Protein AF-A0A2M6Y811-F1 (afdb_monomer)

pLDDT: mean 83.5, std 11.89, range [47.44, 95.44]

Sequence (197 aa):
MAELRAGARMKLGRLPSDVRKLLASHVAVSAESKMQKLSKSCRRDISGKNKTAIIEFSRGADASLPLPLDPPFGYRFALSRLNPDILKKASILYINVSPEESRRRNAERAVLPPGCTDTTLFHGVPTEVMLRDYGRDDFMAMCDLVPGKLGSTVQLQAHGRLNSIPAGIFNNDDDLTSFIRKNSDSNEWPQKDCDNL

Mean predicted aligned error: 9.68 Å

Structure (mmCIF, N/CA/C/O backbone):
data_AF-A0A2M6Y811-F1
#
_entry.id   AF-A0A2M6Y811-F1
#
loop_
_atom_site.group_PDB
_atom_site.id
_atom_site.type_symbol
_atom_site.label_atom_id
_atom_site.label_alt_id
_atom_site.label_comp_id
_atom_site.label_asym_id
_atom_site.label_entity_id
_atom_site.label_seq_id
_atom_site.pdbx_PDB_ins_code
_atom_site.Cartn_x
_atom_site.Cartn_y
_atom_site.Cartn_z
_atom_site.occupancy
_atom_site.B_iso_or_equiv
_atom_site.auth_seq_id
_atom_site.auth_comp_id
_atom_site.auth_asym_id
_atom_site.auth_atom_id
_atom_site.pdbx_PDB_model_num
ATOM 1 N N . MET A 1 1 ? -7.915 -20.868 1.193 1.00 47.44 1 MET A N 1
ATOM 2 C CA . MET A 1 1 ? -8.628 -20.909 -0.104 1.00 47.44 1 MET A CA 1
ATOM 3 C C . MET A 1 1 ? -9.848 -21.835 -0.100 1.00 47.44 1 MET A C 1
ATOM 5 O O . MET A 1 1 ? -10.914 -21.349 -0.443 1.00 47.44 1 MET A O 1
ATOM 9 N N . ALA A 1 2 ? -9.766 -23.101 0.342 1.00 47.72 2 ALA A N 1
ATOM 10 C CA . ALA A 1 2 ? -10.949 -23.984 0.427 1.00 47.72 2 ALA A CA 1
ATOM 11 C C . ALA A 1 2 ? -12.050 -23.466 1.382 1.00 47.72 2 ALA A C 1
ATOM 13 O O . ALA A 1 2 ? -13.222 -23.454 1.032 1.00 47.72 2 ALA A O 1
ATOM 14 N N . GLU A 1 3 ? -11.670 -22.961 2.560 1.00 48.19 3 GLU A N 1
ATOM 15 C CA . GLU A 1 3 ? -12.625 -22.461 3.566 1.00 48.19 3 GLU A CA 1
ATOM 16 C C . GLU A 1 3 ? -13.327 -21.154 3.151 1.00 48.19 3 GLU A C 1
ATOM 18 O O . GLU A 1 3 ? -14.511 -20.981 3.420 1.00 48.19 3 GLU A O 1
ATOM 23 N N . LEU A 1 4 ? -12.624 -20.261 2.445 1.00 49.22 4 LEU A N 1
ATOM 24 C CA . LEU A 1 4 ? -13.184 -19.007 1.918 1.00 49.22 4 LEU A CA 1
ATOM 25 C C . LEU A 1 4 ? -14.183 -19.278 0.782 1.00 49.22 4 LEU A C 1
ATOM 27 O O . LEU A 1 4 ? -15.265 -18.701 0.765 1.00 49.22 4 LEU A O 1
ATOM 31 N N . ARG A 1 5 ? -13.872 -20.236 -0.105 1.00 50.19 5 ARG A N 1
ATOM 32 C CA . ARG A 1 5 ? -14.788 -20.704 -1.163 1.00 50.19 5 ARG A CA 1
ATOM 33 C C . ARG A 1 5 ? -16.053 -21.381 -0.615 1.00 50.19 5 ARG A C 1
ATOM 35 O O . ARG A 1 5 ? -17.053 -21.429 -1.316 1.00 50.19 5 ARG A O 1
ATOM 42 N N . ALA A 1 6 ? -16.025 -21.857 0.632 1.00 69.44 6 ALA A N 1
ATOM 43 C CA . ALA A 1 6 ? -17.172 -22.439 1.332 1.00 69.44 6 ALA A CA 1
ATOM 44 C C . ALA A 1 6 ? -17.965 -21.420 2.186 1.00 69.44 6 ALA A C 1
ATOM 46 O O . ALA A 1 6 ? -18.800 -21.822 2.994 1.00 69.44 6 ALA A O 1
ATOM 47 N N . GLY A 1 7 ? -17.687 -20.112 2.071 1.00 60.88 7 GLY A N 1
ATOM 48 C CA . GLY A 1 7 ? -18.371 -19.060 2.843 1.00 60.88 7 GLY A CA 1
ATOM 49 C C . GLY A 1 7 ? -18.012 -19.039 4.335 1.00 60.88 7 GLY A C 1
ATOM 50 O O . GLY A 1 7 ? -18.726 -18.467 5.162 1.00 60.88 7 GLY A O 1
ATOM 51 N N . ALA A 1 8 ? -16.914 -19.689 4.717 1.00 60.47 8 ALA A N 1
ATOM 52 C CA . ALA A 1 8 ? -16.584 -19.927 6.108 1.00 60.47 8 ALA A CA 1
ATOM 53 C C . ALA A 1 8 ? -15.773 -18.744 6.688 1.00 60.47 8 ALA A C 1
ATOM 55 O O . ALA A 1 8 ? -14.635 -18.503 6.293 1.00 60.47 8 ALA A O 1
ATOM 56 N N . ARG A 1 9 ? -16.324 -18.026 7.684 1.00 54.12 9 ARG A N 1
ATOM 57 C CA . ARG A 1 9 ? -15.646 -16.895 8.370 1.00 54.12 9 ARG A CA 1
ATOM 58 C C . ARG A 1 9 ? -14.310 -17.307 9.019 1.00 54.12 9 ARG A C 1
ATOM 60 O O . ARG A 1 9 ? -14.191 -18.445 9.479 1.00 54.12 9 ARG A O 1
ATOM 67 N N . MET A 1 10 ? -13.348 -16.380 9.138 1.00 58.50 10 MET A N 1
ATOM 68 C CA . MET A 1 10 ? -12.036 -16.577 9.796 1.00 58.50 10 MET A CA 1
ATOM 69 C C . MET A 1 10 ? -12.140 -17.318 11.146 1.00 58.50 10 MET A C 1
ATOM 71 O O . MET A 1 10 ? -12.905 -16.910 12.020 1.00 58.50 10 MET A O 1
ATOM 75 N N . LYS A 1 11 ? -11.327 -18.369 11.349 1.00 67.44 11 LYS A N 1
ATOM 76 C CA . LYS A 1 11 ? -11.399 -19.284 12.514 1.00 67.44 11 LYS A CA 1
ATOM 77 C C . LYS A 1 11 ? -11.362 -18.577 13.872 1.00 67.44 11 LYS A C 1
ATOM 79 O O . LYS A 1 11 ? -12.199 -18.855 14.722 1.00 67.44 11 LYS A O 1
ATOM 84 N N . LEU A 1 12 ? -10.454 -17.617 14.060 1.00 66.62 12 LEU A N 1
ATOM 85 C CA . LEU A 1 12 ? -10.340 -16.855 15.314 1.00 66.62 12 LEU A CA 1
ATOM 86 C C . LEU A 1 12 ? -11.567 -15.972 15.590 1.00 66.62 12 LEU A C 1
ATOM 88 O O . LEU A 1 12 ? -11.953 -15.795 16.742 1.00 66.62 12 LEU A O 1
ATOM 92 N N . GLY A 1 13 ? -12.219 -15.461 14.542 1.00 63.34 13 GLY A N 1
ATOM 93 C CA . GLY A 1 13 ? -13.445 -14.670 14.664 1.00 63.34 13 GLY A CA 1
ATOM 94 C C . GLY A 1 13 ? -14.659 -15.484 15.124 1.00 63.34 13 GLY A C 1
ATOM 95 O O . GLY A 1 13 ? -15.635 -14.894 15.582 1.00 63.34 13 GLY A O 1
ATOM 96 N N . ARG A 1 14 ? -14.596 -16.824 15.046 1.00 71.69 14 ARG A N 1
ATOM 97 C CA . ARG A 1 14 ? -15.654 -17.736 15.521 1.00 71.69 14 ARG A CA 1
ATOM 98 C C . ARG A 1 14 ? -15.586 -18.026 17.014 1.00 71.69 14 ARG A C 1
ATOM 100 O O . ARG A 1 14 ? -16.565 -18.508 17.571 1.00 71.69 14 ARG A O 1
ATOM 107 N N . LEU A 1 15 ? -14.444 -17.772 17.653 1.00 81.12 15 LEU A N 1
ATOM 108 C CA . LEU A 1 15 ? -14.298 -18.042 19.078 1.00 81.12 15 LEU A CA 1
ATOM 109 C C . LEU A 1 15 ? -15.227 -17.126 19.886 1.00 81.12 15 LEU A C 1
ATOM 111 O O . LEU A 1 15 ? -15.322 -15.940 19.547 1.00 81.12 15 LEU A O 1
ATOM 115 N N . PRO A 1 16 ? -15.873 -17.634 20.950 1.00 88.25 16 PRO A N 1
ATOM 116 C CA . PRO A 1 16 ? -16.630 -16.818 21.891 1.00 88.25 16 PRO A CA 1
ATOM 117 C C . PRO A 1 16 ? -15.821 -15.621 22.407 1.00 88.25 16 PRO A C 1
ATOM 119 O O . PRO A 1 16 ? -14.588 -15.655 22.484 1.00 88.25 16 PRO A O 1
ATOM 122 N N . SER A 1 17 ? -16.499 -14.510 22.704 1.00 79.69 17 SER A N 1
ATOM 123 C CA . SER A 1 17 ? -15.821 -13.249 23.034 1.00 79.69 17 SER A CA 1
ATOM 124 C C . SER A 1 17 ? -14.933 -13.342 24.276 1.00 79.69 17 SER A C 1
ATOM 126 O O . SER A 1 17 ? -13.884 -12.710 24.327 1.00 79.69 17 SER A O 1
ATOM 128 N N . ASP A 1 18 ? -15.353 -14.134 25.252 1.00 89.06 18 ASP A N 1
ATOM 129 C CA . ASP A 1 18 ? -14.634 -14.510 26.467 1.00 89.06 18 ASP A CA 1
ATOM 130 C C . ASP A 1 18 ? -13.364 -15.306 26.145 1.00 89.06 18 ASP A C 1
ATOM 132 O O . ASP A 1 18 ? -12.284 -14.917 26.585 1.00 89.06 18 ASP A O 1
ATOM 136 N N . VAL A 1 19 ? -13.446 -16.319 25.276 1.00 87.19 19 VAL A N 1
ATOM 137 C CA . VAL A 1 19 ? -12.274 -17.088 24.821 1.00 87.19 19 VAL A CA 1
ATOM 138 C C . VAL A 1 19 ? -11.277 -16.190 24.089 1.00 87.19 19 VAL A C 1
ATOM 140 O O . VAL A 1 19 ? -10.073 -16.265 24.330 1.00 87.19 19 VAL A O 1
ATOM 143 N N . ARG A 1 20 ? -11.754 -15.282 23.229 1.00 85.56 20 ARG A N 1
ATOM 144 C CA . ARG A 1 20 ? -10.877 -14.307 22.557 1.00 85.56 20 ARG A CA 1
ATOM 145 C C . ARG A 1 20 ? -10.198 -13.361 23.545 1.00 85.56 20 ARG A C 1
ATOM 147 O O . ARG A 1 20 ? -9.019 -13.071 23.367 1.00 85.56 20 ARG A O 1
ATOM 154 N N . LYS A 1 21 ? -10.917 -12.884 24.568 1.00 85.75 21 LYS A N 1
ATOM 155 C CA . LYS A 1 21 ? -10.357 -12.024 25.625 1.00 85.75 21 LYS A CA 1
ATOM 156 C C . LYS A 1 21 ? -9.302 -12.764 26.447 1.00 85.75 21 LYS A C 1
ATOM 158 O O . LYS A 1 21 ? -8.243 -12.197 26.691 1.00 85.75 21 LYS A O 1
ATOM 163 N N . LEU A 1 22 ? -9.561 -14.022 26.800 1.00 89.50 22 LEU A N 1
ATOM 164 C CA . LEU A 1 22 ? -8.619 -14.870 27.530 1.00 89.50 22 LEU A CA 1
ATOM 165 C C . LEU A 1 22 ? -7.346 -15.129 26.714 1.00 89.50 22 LEU A C 1
ATOM 167 O O . LEU A 1 22 ? -6.233 -14.938 27.202 1.00 89.50 22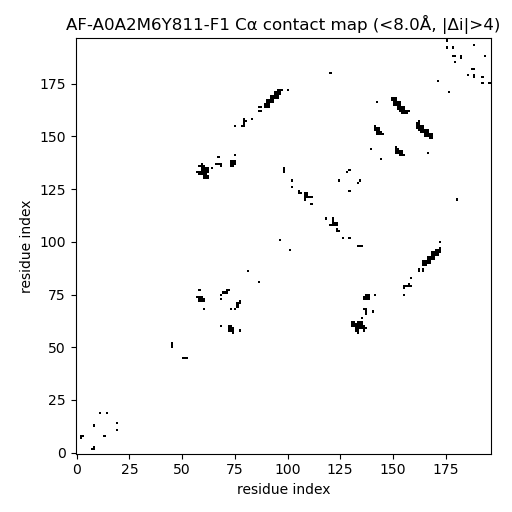 LEU A O 1
ATOM 171 N N . LEU A 1 23 ? -7.493 -15.503 25.440 1.00 86.62 23 LEU A N 1
ATOM 172 C CA . LEU A 1 23 ? -6.349 -15.647 24.541 1.00 86.62 23 LEU A CA 1
ATOM 173 C C . LEU A 1 23 ? -5.566 -14.337 24.455 1.00 86.62 23 LEU A C 1
ATOM 175 O O . LEU A 1 23 ? -4.356 -14.349 24.657 1.00 86.62 23 LEU A O 1
ATOM 179 N N . ALA A 1 24 ? -6.250 -13.208 24.236 1.00 85.94 24 ALA A N 1
ATOM 180 C CA . ALA A 1 24 ? -5.621 -11.894 24.183 1.00 85.94 24 ALA A CA 1
ATOM 181 C C . ALA A 1 24 ? -4.829 -11.575 25.460 1.00 85.94 24 ALA A C 1
ATOM 183 O O . ALA A 1 24 ? -3.701 -11.103 25.341 1.00 85.94 24 ALA A O 1
ATOM 184 N N . SER A 1 25 ? -5.344 -11.886 26.658 1.00 88.25 25 SER A N 1
ATOM 185 C CA . SER A 1 25 ? -4.604 -11.662 27.909 1.00 88.25 25 SER A CA 1
ATOM 186 C C . SER A 1 25 ? -3.337 -12.512 28.017 1.00 88.25 25 SER A C 1
ATOM 188 O O . SER A 1 25 ? -2.325 -12.024 28.514 1.00 88.25 25 SER A O 1
ATOM 190 N N . HIS A 1 26 ? -3.346 -13.744 27.499 1.00 89.50 26 HIS A N 1
ATOM 191 C CA . HIS A 1 26 ? -2.153 -14.594 27.496 1.00 89.50 26 HIS A CA 1
ATOM 192 C C . HIS A 1 26 ? -1.071 -14.103 26.527 1.00 89.50 26 HIS A C 1
ATOM 194 O O . HIS A 1 26 ? 0.116 -14.233 26.826 1.00 89.50 26 HIS A O 1
ATOM 200 N N . VAL A 1 27 ? -1.447 -13.514 25.383 1.00 88.94 27 VAL A N 1
ATOM 201 C CA . VAL A 1 27 ? -0.463 -12.978 24.421 1.00 88.94 27 VAL A CA 1
ATOM 202 C C . VAL A 1 27 ? -0.065 -11.530 24.708 1.00 88.94 27 VAL A C 1
ATOM 204 O O . VAL A 1 27 ? 0.992 -11.109 24.242 1.00 88.94 27 VAL A O 1
ATOM 207 N N . ALA A 1 28 ? -0.864 -10.776 25.472 1.00 87.00 28 ALA A N 1
ATOM 208 C CA . ALA A 1 28 ? -0.663 -9.346 25.715 1.00 87.00 28 ALA A CA 1
ATOM 209 C C . ALA A 1 28 ? 0.723 -9.038 26.288 1.00 87.00 28 ALA A C 1
ATOM 211 O O . ALA A 1 28 ? 1.421 -8.184 25.751 1.00 87.00 28 ALA A O 1
ATOM 212 N N . VAL A 1 29 ? 1.162 -9.790 27.303 1.00 85.94 29 VAL A N 1
ATOM 213 C CA . VAL A 1 29 ? 2.473 -9.588 27.945 1.00 85.94 29 VAL A CA 1
ATOM 214 C C . VAL A 1 29 ? 3.621 -9.793 26.949 1.00 85.94 29 VAL A C 1
ATOM 216 O O . VAL A 1 29 ? 4.557 -8.994 26.883 1.00 85.94 29 VAL A O 1
ATOM 219 N N . SER A 1 30 ? 3.547 -10.844 26.127 1.00 85.50 30 SER A N 1
ATOM 220 C CA . SER A 1 30 ? 4.564 -11.126 25.105 1.00 85.50 30 SER A CA 1
ATOM 221 C C . SER A 1 30 ? 4.558 -10.074 23.991 1.00 85.50 30 SER A C 1
ATOM 223 O O . SER A 1 30 ? 5.616 -9.585 23.582 1.00 85.50 30 SER A O 1
ATOM 225 N N . ALA A 1 31 ? 3.367 -9.679 23.534 1.00 84.81 31 ALA A N 1
ATOM 226 C CA . ALA A 1 31 ? 3.187 -8.644 22.524 1.00 84.81 31 ALA A CA 1
ATOM 227 C C . ALA A 1 31 ? 3.725 -7.291 23.005 1.00 84.81 31 ALA A C 1
ATOM 229 O O . ALA A 1 31 ? 4.463 -6.633 22.273 1.00 84.81 31 ALA A O 1
ATOM 230 N N . GLU A 1 32 ? 3.427 -6.909 24.247 1.00 86.12 32 GLU A N 1
ATOM 231 C CA . GLU A 1 32 ? 3.916 -5.678 24.857 1.00 86.12 32 GLU A CA 1
ATOM 232 C C . GLU A 1 32 ? 5.437 -5.699 25.012 1.00 86.12 32 GLU A C 1
ATOM 234 O O . GLU A 1 32 ? 6.105 -4.755 24.594 1.00 86.12 32 GLU A O 1
ATOM 239 N N . SER A 1 33 ? 6.013 -6.797 25.511 1.00 86.50 33 SER A N 1
ATOM 240 C CA . SER A 1 33 ? 7.470 -6.945 25.607 1.00 86.50 33 SER A CA 1
ATOM 241 C C . SER A 1 33 ? 8.147 -6.786 24.241 1.00 86.50 33 SER A C 1
ATOM 243 O O . SER A 1 33 ? 9.151 -6.078 24.108 1.00 86.50 33 SER A O 1
ATOM 245 N N . LYS A 1 34 ? 7.584 -7.401 23.194 1.00 87.12 34 LYS A N 1
ATOM 246 C CA . LYS A 1 34 ? 8.097 -7.282 21.824 1.00 87.12 34 LYS A CA 1
ATOM 247 C C . LYS A 1 34 ? 7.952 -5.856 21.290 1.00 87.12 34 LYS A C 1
ATOM 249 O O . LYS A 1 34 ? 8.900 -5.340 20.700 1.00 87.12 34 LYS A O 1
ATOM 254 N N . MET A 1 35 ? 6.818 -5.204 21.545 1.00 82.81 35 MET A N 1
ATOM 255 C CA . MET A 1 35 ? 6.576 -3.811 21.172 1.00 82.81 35 MET A CA 1
ATOM 256 C C . MET A 1 35 ? 7.564 -2.868 21.862 1.00 82.81 35 MET A C 1
ATOM 258 O O . MET A 1 35 ? 8.195 -2.064 21.189 1.00 82.81 35 MET A O 1
ATOM 262 N N . GLN A 1 36 ? 7.789 -3.009 23.170 1.00 82.00 36 GLN A N 1
ATOM 263 C CA . GLN A 1 36 ? 8.760 -2.202 23.911 1.00 82.00 36 GLN A CA 1
ATOM 264 C C . GLN A 1 36 ? 10.186 -2.377 23.371 1.00 82.00 36 GLN A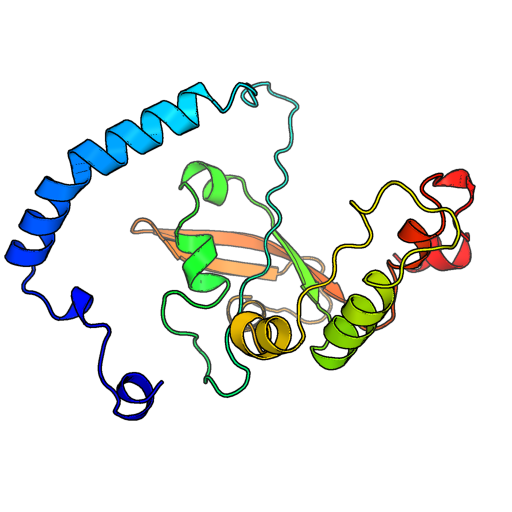 C 1
ATOM 266 O O . GLN A 1 36 ? 10.915 -1.394 23.233 1.00 82.00 36 GLN A O 1
ATOM 271 N N . LYS A 1 37 ? 10.592 -3.610 23.036 1.00 84.69 37 LYS A N 1
ATOM 272 C CA . LYS A 1 37 ? 11.899 -3.878 22.411 1.00 84.69 37 LYS A CA 1
ATOM 273 C C . LYS A 1 37 ? 12.025 -3.190 21.050 1.00 84.69 37 LYS A C 1
ATOM 275 O O . LYS A 1 37 ? 13.029 -2.524 20.806 1.00 84.69 37 LYS A O 1
ATOM 280 N N . LEU A 1 38 ? 11.003 -3.303 20.199 1.00 79.75 38 LEU A N 1
ATOM 281 C CA . LEU A 1 38 ? 10.963 -2.635 18.896 1.00 79.75 38 LEU A CA 1
ATOM 282 C C . LEU A 1 38 ? 11.014 -1.109 19.050 1.00 79.75 38 LEU A C 1
ATOM 284 O O . LEU A 1 38 ? 11.858 -0.469 18.427 1.00 79.75 38 LEU A O 1
ATOM 288 N N . SER A 1 39 ? 10.211 -0.533 19.946 1.00 74.50 39 SER A N 1
ATOM 289 C CA . SER A 1 39 ? 10.206 0.908 20.220 1.00 74.50 39 SER A CA 1
ATOM 290 C C . SER A 1 39 ? 11.570 1.414 20.693 1.00 74.50 39 SER A C 1
ATOM 292 O O . SER A 1 39 ? 12.038 2.435 20.204 1.00 74.50 39 SER A O 1
ATOM 294 N N . LYS A 1 40 ? 12.261 0.678 21.577 1.00 74.94 40 LYS A N 1
ATOM 295 C CA . LYS A 1 40 ? 13.632 1.016 22.009 1.00 74.94 40 LYS A CA 1
ATOM 296 C C . LYS A 1 40 ? 14.653 0.927 20.868 1.00 74.94 40 LYS A C 1
ATOM 298 O O . LYS A 1 40 ? 15.644 1.655 20.874 1.00 74.94 40 LYS A O 1
ATOM 303 N N . SER A 1 41 ? 14.433 0.036 19.900 1.00 72.19 41 SER A N 1
ATOM 304 C CA . SER A 1 41 ? 15.289 -0.093 18.713 1.00 72.19 41 SER A CA 1
ATOM 305 C C . SER A 1 41 ? 15.024 0.987 17.653 1.00 72.19 41 SER A C 1
ATOM 307 O O . SER A 1 41 ? 15.931 1.346 16.901 1.00 72.19 41 SER A O 1
ATOM 309 N N . CYS A 1 42 ? 13.824 1.577 17.634 1.00 66.19 42 CYS A N 1
ATOM 310 C CA . CYS A 1 42 ? 13.479 2.735 16.810 1.00 66.19 42 CYS A CA 1
ATOM 311 C C . CYS A 1 42 ? 14.114 4.015 17.380 1.00 66.19 42 CYS A C 1
ATOM 313 O O . CYS A 1 42 ? 13.464 4.837 18.012 1.00 66.19 42 CYS A O 1
ATOM 315 N N . ARG A 1 43 ? 15.413 4.203 17.132 1.00 55.28 43 ARG A N 1
ATOM 316 C CA . ARG A 1 43 ? 16.212 5.330 17.656 1.00 55.28 43 ARG A CA 1
ATOM 317 C C . ARG A 1 43 ? 15.926 6.701 17.028 1.00 55.28 43 ARG A C 1
ATOM 319 O O . ARG A 1 43 ? 16.569 7.678 17.400 1.00 55.28 43 ARG A O 1
ATOM 326 N N . ARG A 1 44 ? 15.025 6.805 16.048 1.00 62.56 44 ARG A N 1
ATOM 327 C CA . ARG A 1 44 ? 14.775 8.071 15.345 1.00 62.56 44 ARG A CA 1
ATOM 328 C C . ARG A 1 44 ? 13.615 8.816 15.986 1.00 62.56 44 ARG A C 1
ATOM 330 O O . ARG A 1 44 ? 12.457 8.532 15.699 1.00 62.56 44 ARG A O 1
ATOM 337 N N . ASP A 1 45 ? 13.953 9.802 16.810 1.00 66.44 45 ASP A N 1
ATOM 338 C CA . ASP A 1 45 ? 12.999 10.817 17.233 1.00 66.44 45 ASP A CA 1
ATOM 339 C C . ASP A 1 45 ? 12.555 11.650 16.016 1.00 66.44 45 ASP A C 1
ATOM 341 O O . ASP A 1 45 ? 13.313 12.444 15.439 1.00 66.44 45 ASP A O 1
ATOM 345 N N . ILE A 1 46 ? 11.315 11.420 15.590 1.00 67.00 46 ILE A N 1
ATOM 346 C CA . ILE A 1 46 ? 10.643 12.162 14.520 1.00 67.00 46 ILE A CA 1
ATOM 347 C C . ILE A 1 46 ? 9.716 13.262 15.066 1.00 67.00 46 ILE A C 1
ATOM 349 O O . ILE A 1 46 ? 8.996 13.871 14.286 1.00 67.00 46 ILE A O 1
ATOM 353 N N . SER A 1 47 ? 9.738 13.546 16.376 1.00 63.66 47 SER A N 1
ATOM 354 C CA . SER A 1 47 ? 8.845 14.515 17.039 1.00 63.66 47 SER A CA 1
ATOM 355 C C . SER A 1 47 ? 9.142 15.992 16.730 1.00 63.66 47 SER A C 1
ATOM 357 O O . SER A 1 47 ? 8.369 16.873 17.110 1.00 63.66 47 SER A O 1
ATOM 359 N N . GLY A 1 48 ? 10.236 16.286 16.017 1.00 64.62 48 GLY A N 1
ATOM 360 C CA . GLY A 1 48 ? 10.598 17.646 15.614 1.00 64.62 48 GLY A CA 1
ATOM 361 C C . GLY A 1 48 ? 9.582 18.275 14.651 1.00 64.62 48 GLY A C 1
ATOM 362 O O . GLY A 1 48 ? 9.113 17.622 13.722 1.00 64.62 48 GLY A O 1
ATOM 363 N N . LYS A 1 49 ? 9.289 19.573 14.833 1.00 63.38 49 LYS A N 1
ATOM 364 C CA . LYS A 1 49 ? 8.227 20.324 14.125 1.00 63.38 49 LYS A CA 1
ATOM 365 C C . LYS A 1 49 ? 8.343 20.407 12.588 1.00 63.38 49 LYS A C 1
ATOM 367 O O . LYS A 1 49 ? 7.388 20.845 11.966 1.00 63.38 49 LYS A O 1
ATOM 372 N N . ASN A 1 50 ? 9.435 19.941 11.979 1.00 77.62 50 ASN A N 1
ATOM 373 C CA . ASN A 1 50 ? 9.695 20.033 10.534 1.00 77.62 50 ASN A CA 1
ATOM 374 C C . ASN A 1 50 ? 10.108 18.684 9.913 1.00 77.62 50 ASN A C 1
ATOM 376 O O . ASN A 1 50 ? 10.940 18.644 9.009 1.00 77.62 50 ASN A O 1
ATOM 380 N N . LYS A 1 51 ? 9.605 17.560 10.435 1.00 82.12 51 LYS A N 1
ATOM 381 C CA . LYS A 1 51 ? 9.894 16.231 9.879 1.00 82.12 51 LYS A CA 1
ATOM 382 C C . LYS A 1 51 ? 8.645 15.626 9.251 1.00 82.12 51 LYS A C 1
ATOM 384 O O . LYS A 1 51 ? 7.591 15.586 9.879 1.00 82.12 51 LYS A O 1
ATOM 389 N N . THR A 1 52 ? 8.807 15.084 8.048 1.00 85.12 52 THR A N 1
ATOM 390 C CA . THR A 1 52 ? 7.787 14.280 7.369 1.00 85.12 52 THR A CA 1
ATOM 391 C C . THR A 1 52 ? 8.175 12.812 7.462 1.00 85.12 52 THR A C 1
ATOM 393 O O . THR A 1 52 ? 9.303 12.438 7.140 1.00 85.12 52 THR A O 1
ATOM 396 N N . ALA A 1 53 ? 7.246 11.974 7.916 1.00 87.56 53 ALA A N 1
ATOM 397 C CA . ALA A 1 53 ? 7.399 10.527 7.861 1.00 87.56 53 ALA A CA 1
ATOM 398 C C . ALA A 1 53 ? 6.729 10.005 6.587 1.00 87.56 53 ALA A C 1
ATOM 400 O O . ALA A 1 53 ? 5.535 10.219 6.391 1.00 87.56 53 ALA A O 1
ATOM 401 N N . ILE A 1 54 ? 7.494 9.306 5.750 1.00 91.31 54 ILE A N 1
ATOM 402 C CA . ILE A 1 54 ? 6.963 8.578 4.596 1.00 91.31 54 ILE A CA 1
ATOM 403 C C . ILE A 1 54 ? 6.771 7.125 5.021 1.00 91.31 54 ILE A C 1
ATOM 405 O O . ILE A 1 54 ? 7.696 6.492 5.534 1.00 91.31 54 ILE A O 1
ATOM 409 N N . ILE A 1 55 ? 5.553 6.618 4.844 1.00 93.62 55 ILE A N 1
ATOM 410 C CA . ILE A 1 55 ? 5.200 5.226 5.112 1.00 93.62 55 ILE A CA 1
ATOM 411 C C . ILE A 1 55 ? 4.792 4.614 3.779 1.00 93.62 55 ILE A C 1
ATOM 413 O O . ILE A 1 55 ? 3.694 4.860 3.289 1.00 93.62 55 ILE A O 1
ATOM 417 N N . GLU A 1 56 ? 5.689 3.826 3.203 1.00 93.44 56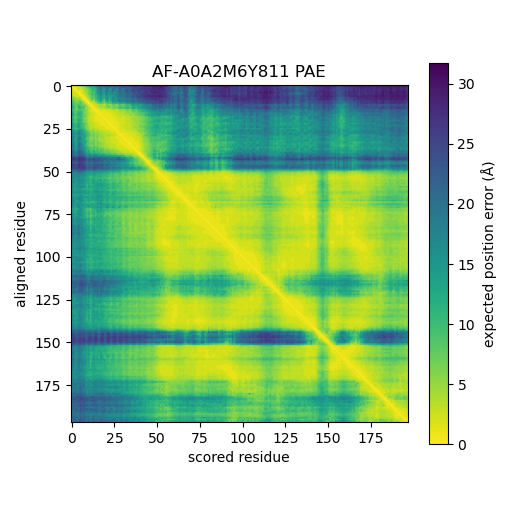 GLU A N 1
ATOM 418 C CA . GLU A 1 56 ? 5.460 3.147 1.935 1.00 93.44 56 GLU A CA 1
ATOM 419 C C . GLU A 1 56 ? 5.059 1.692 2.183 1.00 93.44 56 GLU A C 1
ATOM 421 O O . GLU A 1 56 ? 5.721 0.963 2.926 1.00 93.44 56 GLU A O 1
ATOM 426 N N . PHE A 1 57 ? 3.960 1.260 1.569 1.00 93.19 57 PHE A N 1
ATOM 427 C CA . PHE A 1 57 ? 3.596 -0.148 1.499 1.00 93.19 57 PHE A CA 1
ATOM 428 C C . PHE A 1 57 ? 2.624 -0.409 0.350 1.00 93.19 57 PHE A C 1
ATOM 430 O O . PHE A 1 57 ? 1.764 0.411 0.041 1.00 93.19 57 PHE A O 1
ATOM 437 N N . SER A 1 58 ? 2.718 -1.611 -0.216 1.00 91.69 58 SER A N 1
ATOM 438 C CA . SER A 1 58 ? 1.734 -2.152 -1.157 1.00 91.69 58 SER A CA 1
ATOM 439 C C . SER A 1 58 ? 0.918 -3.246 -0.490 1.00 91.69 58 SER A C 1
ATOM 441 O O . SER A 1 58 ? 1.463 -4.049 0.278 1.00 91.69 58 SER A O 1
ATOM 443 N N . ARG A 1 59 ? -0.392 -3.276 -0.730 1.00 93.94 59 ARG A N 1
ATOM 444 C CA . ARG A 1 59 ? -1.289 -4.298 -0.183 1.00 93.94 59 ARG A CA 1
ATOM 445 C C . ARG A 1 59 ? -2.360 -4.633 -1.198 1.00 93.94 59 ARG A C 1
ATOM 447 O O . ARG A 1 59 ? -2.929 -3.745 -1.812 1.00 93.94 59 ARG A O 1
ATOM 454 N N . GLY A 1 60 ? -2.662 -5.913 -1.304 1.00 94.00 60 GLY A N 1
ATOM 455 C CA . GLY A 1 60 ? -3.681 -6.403 -2.205 1.00 94.00 60 GLY A CA 1
ATOM 456 C C . GLY A 1 60 ? -4.128 -7.793 -1.800 1.00 94.00 60 GLY A C 1
ATOM 457 O O . GLY A 1 60 ? -4.157 -8.144 -0.614 1.00 94.00 60 GLY A O 1
ATOM 458 N N . ALA A 1 61 ? -4.515 -8.541 -2.814 1.00 94.00 61 ALA A N 1
ATOM 459 C CA . ALA A 1 61 ? -5.043 -9.881 -2.758 1.00 94.00 61 ALA A CA 1
ATOM 460 C C . ALA A 1 61 ? -4.812 -10.579 -4.101 1.00 94.00 61 ALA A C 1
ATOM 462 O O . ALA A 1 61 ? -4.429 -9.963 -5.099 1.00 94.00 61 ALA A O 1
ATOM 463 N N . ASP A 1 62 ? -5.133 -11.866 -4.127 1.00 94.06 62 ASP A N 1
ATOM 464 C CA . ASP A 1 62 ? -5.231 -12.635 -5.355 1.00 94.06 62 ASP A CA 1
ATOM 465 C C . ASP A 1 62 ? -6.317 -12.032 -6.261 1.00 94.06 62 ASP A C 1
ATOM 467 O O . ASP A 1 62 ? -7.400 -11.668 -5.792 1.00 94.06 62 ASP A O 1
ATOM 471 N N . ALA A 1 63 ? -6.043 -11.945 -7.565 1.00 89.75 63 ALA A N 1
ATOM 472 C CA . ALA A 1 63 ? -6.953 -11.340 -8.542 1.00 89.75 63 ALA A CA 1
ATOM 473 C C . ALA A 1 63 ? -8.336 -12.022 -8.607 1.00 89.75 63 ALA A C 1
ATOM 475 O O . ALA A 1 63 ? -9.319 -11.395 -9.011 1.00 89.75 63 ALA A O 1
ATOM 476 N N . SER A 1 64 ? -8.428 -13.293 -8.197 1.00 90.31 64 SER A N 1
ATOM 477 C CA . SER A 1 64 ? -9.684 -14.047 -8.147 1.00 90.31 64 SER A CA 1
ATOM 478 C C . SER A 1 64 ? -10.601 -13.657 -6.985 1.00 90.31 64 SER A C 1
ATOM 480 O O . SER A 1 64 ? -11.766 -14.061 -6.976 1.00 90.31 64 SER A O 1
ATOM 482 N N . LEU A 1 65 ? -10.117 -12.883 -6.005 1.00 89.12 65 LEU A N 1
ATOM 483 C CA . LEU A 1 65 ? -10.930 -12.459 -4.869 1.00 89.12 65 LEU A CA 1
ATOM 484 C C . LEU A 1 65 ? -11.846 -11.274 -5.241 1.00 89.12 65 LEU A C 1
ATOM 486 O O . LEU A 1 65 ? -11.418 -10.324 -5.913 1.00 89.12 65 LEU A O 1
ATOM 490 N N . PRO A 1 66 ? -13.129 -11.317 -4.836 1.00 88.94 66 PRO A N 1
ATOM 491 C CA . PRO A 1 66 ? -14.065 -10.230 -5.088 1.00 88.94 66 PRO A CA 1
ATOM 492 C C . PRO A 1 66 ? -13.792 -9.039 -4.163 1.00 88.94 66 PRO A C 1
ATOM 494 O O . PRO A 1 66 ? -13.235 -9.194 -3.078 1.00 88.94 66 PRO A O 1
ATOM 497 N N . LEU A 1 67 ? -14.225 -7.851 -4.587 1.00 86.12 67 LEU A N 1
ATOM 498 C CA . LEU A 1 67 ? -14.303 -6.682 -3.711 1.00 86.12 67 LEU A CA 1
ATOM 499 C C . LEU A 1 67 ? -15.629 -6.695 -2.920 1.00 86.12 67 LEU A C 1
ATOM 501 O O . LEU A 1 67 ? -16.642 -7.141 -3.465 1.00 86.12 67 LEU A O 1
ATOM 505 N N . PRO A 1 68 ? -15.665 -6.167 -1.680 1.00 87.62 68 PRO A N 1
ATOM 506 C CA . PRO A 1 68 ? -14.518 -5.679 -0.911 1.00 87.62 68 PRO A CA 1
ATOM 507 C C . PRO A 1 68 ? -13.604 -6.826 -0.456 1.00 87.62 68 PRO A C 1
ATOM 509 O O . PRO A 1 68 ? -14.072 -7.931 -0.196 1.00 87.62 68 PRO A O 1
ATOM 512 N N . LEU A 1 69 ? -12.302 -6.550 -0.339 1.00 88.31 69 LEU A N 1
ATOM 513 C CA . LEU A 1 69 ? -11.343 -7.535 0.155 1.00 88.31 69 LEU A CA 1
ATOM 514 C C . LEU A 1 69 ? -11.567 -7.800 1.650 1.00 88.31 69 LEU A C 1
ATOM 516 O O . LEU A 1 69 ? -11.650 -6.874 2.461 1.00 88.31 69 LEU A O 1
ATOM 520 N N . ASP A 1 70 ? -11.638 -9.079 2.016 1.00 87.19 70 ASP A N 1
ATOM 521 C CA . ASP A 1 70 ? -11.748 -9.489 3.413 1.00 87.19 70 ASP A CA 1
ATOM 522 C C . ASP A 1 70 ? -10.402 -9.332 4.147 1.00 87.19 70 ASP A C 1
ATOM 524 O O . ASP A 1 70 ? -9.343 -9.628 3.584 1.00 87.19 70 ASP A O 1
ATOM 528 N N . PRO A 1 71 ? -10.399 -8.942 5.436 1.00 87.38 71 PRO A N 1
ATOM 529 C CA . PRO A 1 71 ? -9.203 -8.997 6.268 1.00 87.38 71 PRO A CA 1
ATOM 530 C C . PRO A 1 71 ? -8.491 -10.364 6.203 1.00 87.38 71 PRO A C 1
ATOM 532 O O . PRO A 1 71 ? -9.157 -11.400 6.274 1.00 87.38 71 PRO A O 1
ATOM 535 N N . PRO A 1 72 ? -7.145 -10.402 6.145 1.00 90.75 72 PRO A N 1
ATOM 536 C CA . PRO A 1 72 ? -6.215 -9.286 6.327 1.00 90.75 72 PRO A CA 1
ATOM 537 C C . PRO A 1 72 ? -5.770 -8.603 5.016 1.00 90.75 72 PRO A C 1
ATOM 539 O 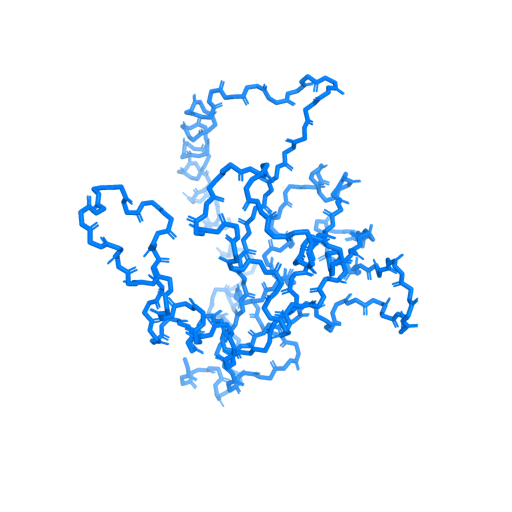O . PRO A 1 72 ? -4.715 -7.967 4.994 1.00 90.75 72 PRO A O 1
ATOM 542 N N . PHE A 1 73 ? -6.516 -8.765 3.924 1.00 93.00 73 PHE A N 1
ATOM 543 C CA . PHE A 1 73 ? -6.111 -8.297 2.599 1.00 93.00 73 PHE A CA 1
ATOM 544 C C . PHE A 1 73 ? -6.490 -6.833 2.338 1.00 93.00 73 PHE A C 1
ATOM 546 O O . PHE A 1 73 ? -7.362 -6.270 3.002 1.00 93.00 73 PHE A O 1
ATOM 553 N N . GLY A 1 74 ? -5.826 -6.229 1.349 1.00 93.69 74 GLY A N 1
ATOM 554 C CA . GLY A 1 74 ? -6.145 -4.886 0.863 1.00 93.69 74 GLY A CA 1
ATOM 555 C C . GLY A 1 74 ? -5.646 -3.721 1.725 1.00 93.69 74 GLY A C 1
ATOM 556 O O . GLY A 1 74 ? -5.205 -3.857 2.875 1.00 93.69 74 GLY A O 1
ATOM 557 N N . TYR A 1 75 ? -5.727 -2.533 1.137 1.00 95.19 75 TYR A N 1
ATOM 558 C CA . TYR A 1 75 ? -5.414 -1.264 1.775 1.00 95.19 75 TYR A CA 1
ATOM 559 C C . TYR A 1 75 ? -6.408 -0.928 2.878 1.00 95.19 75 TYR A C 1
ATOM 561 O O . TYR A 1 75 ? -5.981 -0.399 3.907 1.00 95.19 75 TYR A O 1
ATOM 569 N N . ARG A 1 76 ? -7.695 -1.285 2.743 1.00 93.31 76 ARG A N 1
ATOM 570 C CA . ARG A 1 76 ? -8.691 -1.021 3.795 1.00 93.31 76 ARG A CA 1
ATOM 571 C C . ARG A 1 76 ? -8.267 -1.633 5.121 1.00 93.31 76 ARG A C 1
ATOM 573 O O . ARG A 1 76 ? -8.248 -0.952 6.151 1.00 93.31 76 ARG A O 1
ATOM 580 N N . PHE A 1 77 ? -7.900 -2.914 5.105 1.00 94.12 77 PHE A N 1
ATOM 581 C CA . PHE A 1 77 ? -7.441 -3.585 6.311 1.00 94.12 77 PHE A CA 1
ATOM 582 C C . PHE A 1 77 ? -6.131 -2.976 6.814 1.00 94.12 77 PHE A C 1
ATOM 584 O O . PHE A 1 77 ? -6.048 -2.617 7.991 1.00 94.12 77 PHE A O 1
ATOM 591 N N . ALA A 1 78 ? -5.133 -2.819 5.942 1.00 94.94 78 ALA A N 1
ATOM 592 C CA . ALA A 1 78 ? -3.805 -2.358 6.332 1.00 94.94 78 ALA A CA 1
ATOM 593 C C . ALA A 1 78 ? -3.804 -0.939 6.918 1.00 94.94 78 ALA A C 1
ATOM 595 O O . ALA A 1 78 ? -3.258 -0.726 8.002 1.00 94.94 78 ALA A O 1
ATOM 596 N N . LEU A 1 79 ? -4.481 0.011 6.267 1.00 95.44 79 LEU A N 1
ATOM 597 C CA . LEU A 1 79 ? -4.623 1.380 6.762 1.00 95.44 79 LEU A CA 1
ATOM 598 C C . LEU A 1 79 ? -5.328 1.406 8.121 1.00 95.44 79 LEU A C 1
ATOM 600 O O . LEU A 1 79 ? -4.914 2.145 9.012 1.00 95.44 79 LEU A O 1
ATOM 604 N N . SER A 1 80 ? -6.328 0.541 8.341 1.00 94.75 80 SER A N 1
ATOM 605 C CA . SER A 1 80 ? -7.021 0.463 9.636 1.00 94.75 80 SER A CA 1
ATOM 606 C C . SER A 1 80 ? -6.112 0.051 10.803 1.00 94.75 80 SER A C 1
ATOM 608 O O . SER A 1 80 ? -6.506 0.206 11.961 1.00 94.75 80 SER A O 1
ATOM 610 N N . ARG A 1 81 ? -4.932 -0.525 10.523 1.00 95.44 81 ARG A N 1
ATOM 611 C CA . ARG A 1 81 ? -3.947 -0.930 11.538 1.00 95.44 81 ARG A CA 1
ATOM 612 C C . ARG A 1 81 ? -2.968 0.186 11.902 1.00 95.44 81 ARG A C 1
ATOM 614 O O . ARG A 1 81 ? -2.276 0.050 12.908 1.00 95.44 81 ARG A O 1
ATOM 621 N N . LEU A 1 82 ? -2.902 1.273 11.128 1.00 94.38 82 LEU A N 1
ATOM 622 C CA . LEU A 1 82 ? -2.046 2.414 11.456 1.00 94.38 82 LEU A CA 1
ATOM 623 C C . LEU A 1 82 ? -2.527 3.103 12.735 1.00 94.38 82 LEU A C 1
ATOM 625 O O . LEU A 1 82 ? -3.718 3.112 13.043 1.00 94.38 82 LEU A O 1
ATOM 629 N N . ASN A 1 83 ? -1.592 3.694 13.480 1.00 92.06 83 ASN A N 1
ATOM 630 C CA . ASN A 1 83 ? -1.904 4.415 14.711 1.00 92.06 83 ASN A CA 1
ATOM 631 C C . ASN A 1 83 ? -2.896 5.575 14.428 1.00 92.06 83 ASN A C 1
ATOM 633 O O . ASN A 1 83 ? -2.731 6.272 13.421 1.00 92.06 83 ASN A O 1
ATOM 637 N N . PRO A 1 84 ? -3.899 5.821 15.297 1.00 93.56 84 PRO A N 1
ATOM 638 C CA . PRO A 1 84 ? -4.850 6.926 15.140 1.00 93.56 84 PRO A CA 1
ATOM 639 C C . PRO A 1 84 ? -4.219 8.304 14.881 1.00 93.56 84 PRO A C 1
ATOM 641 O O . PRO A 1 84 ? -4.811 9.113 14.162 1.00 93.56 84 PRO A O 1
ATOM 644 N N . ASP A 1 85 ? -3.041 8.577 15.448 1.00 91.06 85 ASP A N 1
ATOM 645 C CA . ASP A 1 85 ? -2.319 9.843 15.277 1.00 91.06 85 ASP A CA 1
ATOM 646 C C . ASP A 1 85 ? -1.686 9.979 13.891 1.00 91.06 85 ASP A C 1
ATOM 648 O O . ASP A 1 85 ? -1.576 11.094 13.380 1.00 91.06 85 ASP A O 1
ATOM 652 N N . ILE A 1 86 ? -1.318 8.855 13.261 1.00 92.94 86 ILE A N 1
ATOM 653 C CA . ILE A 1 86 ? -0.879 8.822 11.860 1.00 92.94 86 ILE A CA 1
ATOM 654 C C . ILE A 1 86 ? -2.080 9.134 10.974 1.00 92.94 86 ILE A C 1
ATOM 656 O O . ILE A 1 86 ? -2.029 10.078 10.197 1.00 92.94 86 ILE A O 1
ATOM 660 N N . LEU A 1 87 ? -3.190 8.406 11.146 1.00 94.25 87 LEU A N 1
ATOM 661 C CA . LEU A 1 87 ? -4.396 8.586 10.327 1.00 94.25 87 LEU A CA 1
ATOM 662 C C . LEU A 1 87 ? -4.954 10.014 10.400 1.00 94.25 87 LEU A C 1
ATOM 664 O O . LEU A 1 87 ? -5.448 10.526 9.405 1.00 94.25 87 LEU A O 1
ATOM 668 N N . LYS A 1 88 ? -4.839 10.677 11.560 1.00 92.62 88 LYS A N 1
ATOM 669 C CA . LYS A 1 88 ? -5.280 12.068 11.753 1.00 92.62 88 LYS A CA 1
ATOM 670 C C . LYS A 1 88 ? -4.471 13.083 10.931 1.00 92.62 88 LYS A C 1
ATOM 672 O O . LYS A 1 88 ? -4.986 14.156 10.636 1.00 92.62 88 LYS A O 1
ATOM 677 N N . LYS A 1 89 ? -3.204 12.785 10.633 1.00 92.44 89 LYS A N 1
ATOM 678 C CA . LYS A 1 89 ? -2.258 13.700 9.968 1.00 92.44 89 LYS A CA 1
ATOM 679 C C . LYS A 1 89 ? -1.897 13.264 8.547 1.00 92.44 89 LYS A C 1
ATOM 681 O O . LYS A 1 89 ? -1.190 13.991 7.858 1.00 92.44 89 LYS A O 1
ATOM 686 N N . ALA A 1 90 ? -2.304 12.064 8.146 1.00 93.88 90 ALA A N 1
ATOM 687 C CA . ALA A 1 90 ? -1.876 11.454 6.902 1.00 93.88 90 ALA A CA 1
ATOM 688 C C . ALA A 1 90 ? -2.473 12.163 5.681 1.00 93.88 90 ALA A C 1
ATOM 690 O O . ALA A 1 90 ? -3.595 12.663 5.696 1.00 93.88 90 ALA A O 1
ATOM 691 N N . SER A 1 91 ? -1.712 12.134 4.598 1.00 94.25 91 SER A N 1
ATOM 692 C CA . SER A 1 91 ? -2.203 12.276 3.232 1.00 94.25 91 SER A CA 1
ATOM 693 C C . SER A 1 91 ? -1.625 11.112 2.441 1.00 94.25 91 SER A C 1
ATOM 695 O O . SER A 1 91 ? -0.513 10.663 2.726 1.00 94.25 91 SER A O 1
ATOM 697 N N . ILE A 1 92 ? -2.399 10.578 1.508 1.00 93.75 92 ILE A N 1
ATOM 698 C CA . ILE A 1 92 ? -2.029 9.397 0.736 1.00 93.75 92 ILE A CA 1
ATOM 699 C C . ILE A 1 92 ? -1.655 9.838 -0.675 1.00 93.75 92 ILE A C 1
ATOM 701 O O . ILE A 1 92 ? -2.352 10.643 -1.279 1.00 93.75 92 ILE A O 1
ATOM 705 N N . LEU A 1 93 ? -0.572 9.289 -1.211 1.00 92.88 93 LEU A N 1
ATOM 706 C CA . LEU A 1 93 ? -0.300 9.290 -2.642 1.00 92.88 93 LEU A CA 1
ATOM 707 C C . LEU A 1 93 ? -0.412 7.841 -3.110 1.00 92.88 93 LEU A C 1
ATOM 709 O O . LEU A 1 93 ? 0.366 6.995 -2.671 1.00 92.88 93 LEU A O 1
ATOM 713 N N . TYR A 1 94 ? -1.404 7.547 -3.943 1.00 92.25 94 TYR A N 1
ATOM 714 C CA . TYR A 1 94 ? -1.594 6.230 -4.536 1.00 92.25 94 TYR A CA 1
ATOM 715 C C . TYR A 1 94 ? -1.064 6.232 -5.964 1.00 92.25 94 TYR A C 1
ATOM 717 O O . TYR A 1 94 ? -1.453 7.068 -6.778 1.00 92.25 94 TYR A O 1
ATOM 725 N N . ILE A 1 95 ? -0.167 5.293 -6.247 1.00 91.50 95 ILE A N 1
ATOM 726 C CA . ILE A 1 95 ? 0.428 5.106 -7.565 1.00 91.50 95 ILE A CA 1
ATOM 727 C C . ILE A 1 95 ? -0.414 4.064 -8.294 1.00 91.50 95 ILE A C 1
ATOM 729 O O . ILE A 1 95 ? -0.330 2.875 -7.992 1.00 91.50 95 ILE A O 1
ATOM 733 N N . ASN A 1 96 ? -1.247 4.523 -9.222 1.00 90.12 96 ASN A N 1
ATOM 734 C CA . ASN A 1 96 ? -2.118 3.661 -10.004 1.00 90.12 96 ASN A CA 1
ATOM 735 C C . ASN A 1 96 ? -1.355 3.121 -11.215 1.00 90.12 96 ASN A C 1
ATOM 737 O O . ASN A 1 96 ? -0.927 3.895 -12.068 1.00 90.12 96 ASN A O 1
AT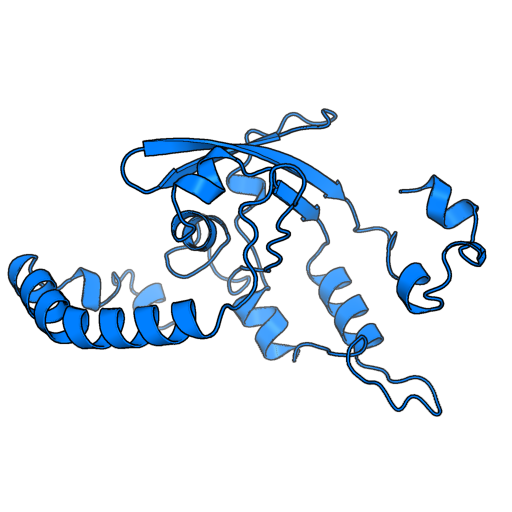OM 741 N N . VAL A 1 97 ? -1.187 1.803 -11.272 1.00 90.88 97 VAL A N 1
ATOM 742 C CA . VAL A 1 97 ? -0.568 1.080 -12.389 1.00 90.88 97 VAL A CA 1
ATOM 743 C C . VAL A 1 97 ? -1.335 -0.217 -12.581 1.00 90.88 97 VAL A C 1
ATOM 745 O O . VAL A 1 97 ? -1.644 -0.915 -11.612 1.00 90.88 97 VAL A O 1
ATOM 748 N N . SER A 1 98 ? -1.608 -0.568 -13.827 1.00 90.06 98 SER A N 1
ATOM 749 C CA . SER A 1 98 ? -2.220 -1.829 -14.208 1.00 90.06 98 SER A CA 1
ATOM 750 C C . SER A 1 98 ? -1.382 -3.018 -13.717 1.00 90.06 98 SER A C 1
ATOM 752 O O . SER A 1 98 ? -0.143 -2.967 -13.693 1.00 90.06 98 SER A O 1
ATOM 754 N N . PRO A 1 99 ? -2.024 -4.131 -13.316 1.00 90.31 99 PRO A N 1
ATOM 755 C CA . PRO A 1 99 ? -1.307 -5.304 -12.826 1.00 90.31 99 PRO A CA 1
ATOM 756 C C . PRO A 1 99 ? -0.273 -5.847 -13.823 1.00 90.31 99 PRO A C 1
ATOM 758 O O . PRO A 1 99 ? 0.798 -6.307 -13.423 1.00 90.31 99 PRO A O 1
ATOM 761 N N . GLU A 1 100 ? -0.584 -5.810 -15.117 1.00 90.44 100 GLU A N 1
ATOM 762 C CA . GLU A 1 100 ? 0.287 -6.252 -16.209 1.00 90.44 100 GLU A CA 1
ATOM 763 C C . GLU A 1 100 ? 1.570 -5.427 -16.250 1.00 90.44 100 GLU A C 1
ATOM 765 O O . GLU A 1 100 ? 2.672 -5.983 -16.248 1.00 90.44 100 GLU A O 1
ATOM 770 N N . GLU A 1 101 ? 1.422 -4.109 -16.212 1.00 92.50 101 GLU A N 1
ATOM 771 C CA . GLU A 1 101 ? 2.531 -3.177 -16.306 1.00 92.50 101 GLU A CA 1
ATOM 772 C C . GLU A 1 101 ? 3.393 -3.186 -15.039 1.00 92.50 101 GLU A C 1
ATOM 774 O O . GLU A 1 101 ? 4.624 -3.221 -15.109 1.00 92.50 101 GLU A O 1
ATOM 779 N N . SER A 1 102 ? 2.764 -3.290 -13.867 1.00 92.06 102 SER A N 1
ATOM 780 C CA . SER A 1 102 ? 3.463 -3.495 -12.596 1.00 92.06 102 SER A CA 1
ATOM 781 C C . SER A 1 102 ? 4.347 -4.752 -12.628 1.00 92.06 102 SER A C 1
ATOM 783 O O . SER A 1 102 ? 5.516 -4.710 -12.230 1.00 92.06 102 SER A O 1
ATOM 785 N N . ARG A 1 103 ? 3.842 -5.871 -13.175 1.00 92.50 103 ARG A N 1
ATOM 786 C CA . ARG A 1 103 ? 4.621 -7.112 -13.342 1.00 92.50 103 ARG A CA 1
ATOM 787 C C . ARG A 1 103 ? 5.759 -6.957 -14.348 1.00 92.50 103 ARG A C 1
ATOM 789 O O . ARG A 1 103 ? 6.863 -7.418 -14.053 1.00 92.50 103 ARG A O 1
ATOM 796 N N . ARG A 1 104 ? 5.520 -6.303 -15.491 1.00 93.12 104 ARG A N 1
ATOM 797 C CA . ARG A 1 104 ? 6.559 -6.020 -16.496 1.00 93.12 104 ARG A CA 1
ATOM 798 C C . ARG A 1 104 ? 7.707 -5.222 -15.873 1.00 93.12 104 ARG A C 1
ATOM 800 O O . ARG A 1 104 ? 8.851 -5.671 -15.907 1.00 93.12 104 ARG A O 1
ATOM 807 N N . ARG A 1 105 ? 7.396 -4.106 -15.202 1.00 90.69 105 ARG A N 1
ATOM 808 C CA . ARG A 1 105 ? 8.393 -3.250 -14.530 1.00 90.69 105 ARG A CA 1
ATOM 809 C C . ARG A 1 105 ? 9.111 -3.959 -13.387 1.00 90.69 105 ARG A C 1
ATOM 811 O O . ARG A 1 105 ? 10.294 -3.719 -13.167 1.00 90.69 105 ARG A O 1
ATOM 818 N N . ASN A 1 106 ? 8.423 -4.830 -12.651 1.00 92.06 106 ASN A N 1
ATOM 819 C CA . ASN A 1 106 ? 9.039 -5.652 -11.612 1.00 92.06 106 ASN A CA 1
ATOM 820 C C . ASN A 1 106 ? 10.070 -6.638 -12.191 1.00 92.06 106 ASN A C 1
ATOM 822 O O . ASN A 1 106 ? 11.151 -6.779 -11.625 1.00 92.06 106 ASN A O 1
ATOM 826 N N . ALA A 1 107 ? 9.760 -7.284 -13.321 1.00 92.12 107 ALA A N 1
ATOM 827 C CA . ALA A 1 107 ? 10.695 -8.179 -14.001 1.00 92.12 107 ALA A CA 1
ATOM 828 C C . ALA A 1 107 ? 11.920 -7.423 -14.539 1.00 92.12 107 ALA A C 1
ATOM 830 O O . ALA A 1 107 ? 13.044 -7.880 -14.359 1.00 92.12 107 ALA A O 1
ATOM 831 N N . GLU A 1 108 ? 11.720 -6.238 -15.122 1.00 90.38 108 GLU A N 1
ATOM 832 C CA . GLU A 1 108 ? 12.817 -5.388 -15.608 1.00 90.38 108 GLU A CA 1
ATOM 833 C C . GLU A 1 108 ? 13.701 -4.859 -14.479 1.00 90.38 108 GLU A C 1
ATOM 835 O O . GLU A 1 108 ? 14.922 -4.840 -14.606 1.00 90.38 108 GLU A O 1
ATOM 840 N N . ARG A 1 109 ? 13.101 -4.468 -13.347 1.00 87.81 109 ARG A N 1
ATOM 841 C CA . ARG A 1 109 ? 13.843 -4.023 -12.159 1.00 87.81 109 ARG A CA 1
ATOM 842 C C . ARG A 1 109 ? 14.755 -5.118 -11.608 1.00 87.81 109 ARG A C 1
ATOM 844 O O . ARG A 1 109 ? 15.814 -4.797 -11.088 1.00 87.81 109 ARG A O 1
ATOM 851 N N . ALA A 1 110 ? 14.359 -6.383 -11.728 1.00 88.31 110 ALA A N 1
ATOM 852 C CA . ALA A 1 110 ? 15.120 -7.522 -11.221 1.00 88.31 110 ALA A CA 1
ATOM 853 C C . ALA A 1 110 ? 16.375 -7.865 -12.053 1.00 88.31 110 ALA A C 1
ATOM 855 O O . ALA A 1 110 ? 17.070 -8.831 -11.735 1.00 88.31 110 ALA A O 1
ATOM 856 N N . VAL A 1 111 ? 16.669 -7.106 -13.115 1.00 86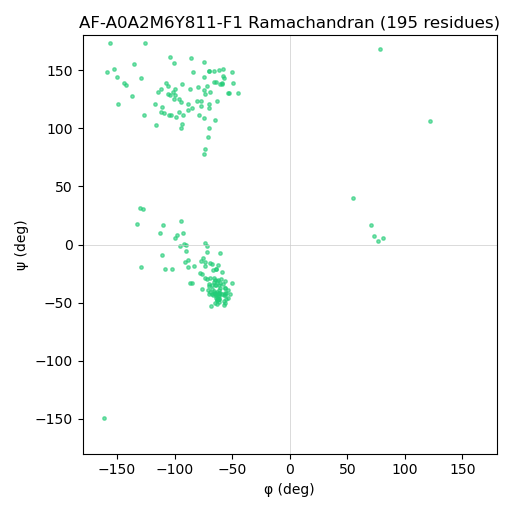.69 111 VAL A N 1
ATOM 857 C CA . VAL A 1 111 ? 17.860 -7.283 -13.953 1.00 86.69 111 VAL A CA 1
ATOM 858 C C . VAL A 1 111 ? 18.961 -6.330 -13.488 1.00 86.69 111 VAL A C 1
ATOM 860 O O . VAL A 1 111 ? 18.835 -5.112 -13.605 1.00 86.69 111 VAL A O 1
ATOM 863 N N . LEU A 1 112 ? 20.060 -6.886 -12.973 1.00 83.81 112 LEU A N 1
ATOM 864 C CA . LEU A 1 112 ? 21.213 -6.099 -12.532 1.00 83.81 112 LEU A CA 1
ATOM 865 C C . LEU A 1 112 ? 22.020 -5.566 -13.729 1.00 83.81 112 LEU A C 1
ATOM 867 O O . LEU A 1 112 ? 22.362 -6.347 -14.622 1.00 83.81 112 LEU A O 1
ATOM 871 N N . PRO A 1 113 ? 22.391 -4.272 -13.741 1.00 82.75 113 PRO A N 1
ATOM 872 C CA . PRO A 1 113 ? 23.326 -3.740 -14.723 1.00 82.75 113 PRO A CA 1
ATOM 873 C C . PRO A 1 113 ? 24.704 -4.421 -14.624 1.00 82.75 113 PRO A C 1
ATOM 875 O O . PRO A 1 113 ? 25.123 -4.800 -13.523 1.00 82.75 113 PRO A O 1
ATOM 878 N N . PRO A 1 114 ? 25.457 -4.541 -15.734 1.00 85.06 114 PRO A N 1
ATOM 879 C CA . PRO A 1 114 ? 26.824 -5.052 -15.698 1.00 85.06 114 PRO A CA 1
ATOM 880 C C . PRO A 1 114 ? 27.696 -4.280 -14.700 1.00 85.06 114 PRO A C 1
ATOM 882 O O . PRO A 1 114 ? 27.731 -3.053 -14.717 1.00 85.06 114 PRO A O 1
ATOM 885 N N . GLY A 1 115 ? 28.403 -5.002 -13.827 1.00 83.25 115 GLY A N 1
ATOM 886 C CA . GLY A 1 115 ? 29.286 -4.404 -12.818 1.00 83.25 115 GLY A CA 1
ATOM 887 C C . GLY A 1 115 ? 28.576 -3.800 -11.600 1.00 83.25 115 GLY A C 1
ATOM 888 O O . GLY A 1 115 ? 29.247 -3.249 -10.731 1.00 83.25 115 GLY A O 1
ATOM 889 N N . CYS A 1 116 ? 27.248 -3.913 -11.500 1.00 79.19 116 CYS A N 1
ATOM 890 C CA . CYS A 1 116 ? 26.497 -3.436 -10.344 1.00 79.19 116 CYS A CA 1
ATOM 891 C C . CYS A 1 116 ? 26.773 -4.305 -9.105 1.00 79.19 116 CYS A C 1
ATOM 893 O O . CYS A 1 116 ? 26.521 -5.510 -9.109 1.00 79.19 116 CYS A O 1
ATOM 895 N N . THR A 1 117 ? 27.286 -3.688 -8.040 1.00 80.88 117 THR A N 1
ATOM 896 C CA . THR A 1 117 ? 27.560 -4.347 -6.750 1.00 80.88 117 THR A CA 1
ATOM 897 C C . THR A 1 117 ? 26.500 -4.044 -5.688 1.00 80.88 117 THR A C 1
ATOM 899 O O . THR A 1 117 ? 26.349 -4.823 -4.747 1.00 80.88 117 THR A O 1
ATOM 902 N N . ASP A 1 118 ? 25.740 -2.954 -5.844 1.00 79.88 118 ASP A N 1
ATOM 903 C CA . ASP A 1 118 ? 24.625 -2.584 -4.968 1.00 79.88 118 ASP A CA 1
ATOM 904 C C . ASP A 1 118 ? 23.284 -3.001 -5.583 1.00 79.88 118 ASP A C 1
ATOM 906 O O . ASP A 1 118 ? 22.804 -2.431 -6.560 1.00 79.88 118 ASP A O 1
ATOM 910 N N . THR A 1 119 ? 22.653 -4.002 -4.976 1.00 78.75 119 THR A N 1
ATOM 911 C CA . THR A 1 119 ? 21.395 -4.581 -5.468 1.00 78.75 119 THR A CA 1
ATOM 912 C C . THR A 1 119 ? 20.145 -3.934 -4.868 1.00 78.75 119 THR A C 1
ATOM 914 O O . THR A 1 119 ? 19.034 -4.319 -5.233 1.00 78.75 119 THR A O 1
ATOM 917 N N . THR A 1 120 ? 20.298 -2.929 -3.995 1.00 79.62 120 THR A N 1
ATOM 918 C CA . THR A 1 120 ? 19.203 -2.345 -3.199 1.00 79.62 120 THR A CA 1
ATOM 919 C C . THR A 1 120 ? 18.042 -1.836 -4.061 1.00 79.62 120 THR A C 1
ATOM 921 O O . THR A 1 120 ? 16.876 -1.991 -3.701 1.00 79.62 120 THR A O 1
ATOM 924 N N . LEU A 1 121 ? 18.334 -1.257 -5.230 1.00 77.94 121 LEU A N 1
ATOM 925 C CA . LEU A 1 121 ? 17.321 -0.712 -6.147 1.00 77.94 121 LEU A CA 1
ATOM 926 C C . LEU A 1 121 ? 16.799 -1.727 -7.180 1.00 77.94 121 LEU A C 1
ATOM 928 O O . LEU A 1 121 ? 15.859 -1.425 -7.918 1.00 77.94 121 LEU A O 1
ATOM 932 N N . PHE A 1 122 ? 17.377 -2.929 -7.216 1.00 82.56 122 PHE A N 1
ATOM 933 C CA . PHE A 1 122 ? 17.097 -3.975 -8.207 1.00 82.56 122 PHE A CA 1
ATOM 934 C C . PHE A 1 122 ? 16.344 -5.168 -7.603 1.00 82.56 122 PHE A C 1
ATOM 936 O O . PHE A 1 122 ? 16.284 -6.254 -8.177 1.00 82.56 122 PHE A O 1
ATOM 943 N N . HIS A 1 123 ? 15.745 -4.985 -6.426 1.00 83.38 123 HIS A N 1
ATOM 944 C CA . HIS A 1 123 ? 14.912 -6.010 -5.813 1.00 83.38 123 HIS A CA 1
ATOM 945 C C . HIS A 1 123 ? 13.603 -6.191 -6.594 1.00 83.38 123 HIS A C 1
ATOM 947 O O . HIS A 1 123 ? 12.775 -5.281 -6.693 1.00 83.38 123 HIS A O 1
ATOM 953 N N . GLY A 1 124 ? 13.422 -7.396 -7.135 1.00 87.88 124 GLY A N 1
ATOM 954 C CA . GLY A 1 124 ? 12.175 -7.865 -7.727 1.00 87.88 124 GLY A CA 1
ATOM 955 C C . GLY A 1 124 ? 11.389 -8.766 -6.779 1.00 87.88 124 GLY A C 1
ATOM 956 O O . GLY A 1 124 ? 11.940 -9.416 -5.890 1.00 87.88 124 GLY A O 1
ATOM 957 N N . VAL A 1 125 ? 10.084 -8.831 -7.000 1.00 91.44 125 VAL A N 1
ATOM 958 C CA . VAL A 1 125 ? 9.163 -9.724 -6.299 1.00 91.44 125 VAL A CA 1
ATOM 959 C C . VAL A 1 125 ? 8.876 -10.943 -7.187 1.00 91.44 125 VAL A C 1
ATOM 961 O O . VAL A 1 125 ? 8.593 -10.762 -8.374 1.00 91.44 125 VAL A O 1
ATOM 964 N N . PRO A 1 126 ? 8.914 -12.186 -6.670 1.00 93.81 126 PRO A N 1
ATOM 965 C CA . PRO A 1 126 ? 8.571 -13.367 -7.460 1.00 93.81 126 PRO A CA 1
ATOM 966 C C . PRO A 1 126 ? 7.161 -13.284 -8.059 1.00 93.81 126 PRO A C 1
ATOM 968 O O . PRO A 1 126 ? 6.228 -12.823 -7.400 1.00 93.81 126 PRO A O 1
ATOM 971 N N . THR A 1 127 ? 6.974 -13.796 -9.279 1.00 93.50 127 THR A N 1
ATOM 972 C CA . THR A 1 127 ? 5.682 -13.758 -9.991 1.00 93.50 127 THR A CA 1
ATOM 973 C C . THR A 1 127 ? 4.531 -14.346 -9.176 1.00 93.50 127 THR A C 1
ATOM 975 O O . THR A 1 127 ? 3.436 -13.794 -9.173 1.00 93.50 127 THR A O 1
ATOM 978 N N . GLU A 1 128 ? 4.767 -15.436 -8.442 1.00 93.75 128 GLU A N 1
ATOM 979 C CA . GLU A 1 128 ? 3.742 -16.045 -7.587 1.00 93.75 128 GLU A CA 1
ATOM 980 C C . GLU A 1 128 ? 3.257 -15.087 -6.488 1.00 93.75 128 GLU A C 1
ATOM 982 O O . GLU A 1 128 ? 2.058 -15.012 -6.230 1.00 93.75 128 GLU A O 1
ATOM 987 N N . VAL A 1 129 ? 4.167 -14.309 -5.894 1.00 92.88 129 VAL A N 1
ATOM 988 C CA . VAL A 1 129 ? 3.828 -13.283 -4.898 1.00 92.88 129 VAL A CA 1
ATOM 989 C C . VAL A 1 129 ? 3.101 -12.118 -5.568 1.00 92.88 129 VAL A C 1
ATOM 991 O O . VAL A 1 129 ? 2.074 -11.677 -5.062 1.00 92.88 129 VAL A O 1
ATOM 994 N N . MET A 1 130 ? 3.557 -11.672 -6.746 1.00 94.06 130 MET A N 1
ATOM 995 C CA . MET A 1 130 ? 2.859 -10.636 -7.523 1.00 94.06 130 MET A CA 1
ATOM 996 C C . MET A 1 130 ? 1.403 -11.009 -7.811 1.00 94.06 130 MET A C 1
ATOM 998 O O . MET A 1 130 ? 0.523 -10.164 -7.698 1.00 94.06 130 MET A O 1
ATOM 1002 N N . LEU A 1 131 ? 1.131 -12.269 -8.152 1.00 92.88 131 LEU A N 1
ATOM 1003 C CA . LEU A 1 131 ? -0.222 -12.730 -8.46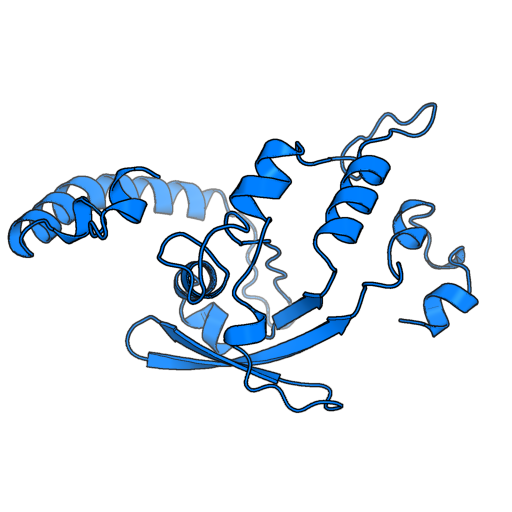4 1.00 92.88 131 LEU A CA 1
ATOM 1004 C C . LEU A 1 131 ? -1.092 -12.931 -7.216 1.00 92.88 131 LEU A C 1
ATOM 1006 O O . LEU A 1 131 ? -2.282 -12.623 -7.259 1.00 92.88 131 LEU A O 1
ATOM 1010 N N . ARG A 1 132 ? -0.520 -13.445 -6.119 1.00 91.19 132 ARG A N 1
ATOM 1011 C CA . ARG A 1 132 ? -1.279 -13.795 -4.906 1.00 91.19 132 ARG A CA 1
ATOM 1012 C C . ARG A 1 132 ? -1.483 -12.647 -3.928 1.00 91.19 132 ARG A C 1
ATOM 1014 O O . ARG A 1 132 ? -2.517 -12.611 -3.268 1.00 91.19 132 ARG A O 1
ATOM 1021 N N . ASP A 1 133 ? -0.524 -11.734 -3.834 1.00 90.81 133 ASP A N 1
ATOM 1022 C CA . ASP A 1 133 ? -0.539 -10.670 -2.824 1.00 90.81 133 ASP A CA 1
ATOM 1023 C C . ASP A 1 133 ? -0.825 -9.295 -3.445 1.00 90.81 133 ASP A C 1
ATOM 1025 O O . ASP A 1 133 ? -1.277 -8.387 -2.744 1.00 90.81 133 ASP A O 1
ATOM 1029 N N . TYR A 1 134 ? -0.598 -9.148 -4.756 1.00 92.75 134 TYR A N 1
ATOM 1030 C CA . TYR A 1 134 ? -0.732 -7.890 -5.502 1.00 92.75 134 TYR A CA 1
ATOM 1031 C C . TYR A 1 134 ? -1.531 -8.044 -6.810 1.00 92.75 134 TYR A C 1
ATOM 1033 O O . TYR A 1 134 ? -1.452 -7.189 -7.689 1.00 92.75 134 TYR A O 1
ATOM 1041 N N . GLY A 1 135 ? -2.299 -9.129 -6.965 1.00 91.38 135 GLY A N 1
ATOM 1042 C CA . GLY A 1 135 ? -3.096 -9.380 -8.171 1.00 91.38 135 GLY A CA 1
ATOM 1043 C C . GLY A 1 135 ? -4.282 -8.421 -8.325 1.00 91.38 135 GLY A C 1
ATOM 1044 O O . GLY A 1 135 ? -4.703 -8.136 -9.445 1.00 91.38 135 GLY A O 1
ATOM 1045 N N . ARG A 1 136 ? -4.811 -7.922 -7.205 1.00 91.25 136 ARG A N 1
ATOM 1046 C CA . ARG A 1 136 ? -5.849 -6.886 -7.110 1.00 91.25 136 ARG A CA 1
ATOM 1047 C C . ARG A 1 136 ? -5.710 -6.125 -5.792 1.00 91.25 136 ARG A C 1
ATOM 1049 O O . ARG A 1 136 ? -5.313 -6.714 -4.790 1.00 91.25 136 ARG A O 1
ATOM 1056 N N . ASP A 1 137 ? -6.120 -4.860 -5.765 1.00 93.31 137 ASP A N 1
ATOM 1057 C CA . ASP A 1 137 ? -6.307 -4.092 -4.532 1.00 93.31 137 ASP A CA 1
ATOM 1058 C C . ASP A 1 137 ? -7.713 -3.473 -4.429 1.00 93.31 137 ASP A C 1
ATOM 1060 O O . ASP A 1 137 ? -8.542 -3.608 -5.332 1.00 93.31 137 ASP A O 1
ATOM 1064 N N . ASP A 1 138 ? -8.004 -2.866 -3.278 1.00 92.44 138 ASP A N 1
ATOM 1065 C CA . ASP A 1 138 ? -9.278 -2.227 -2.946 1.00 92.44 138 ASP A CA 1
ATOM 1066 C C . ASP A 1 138 ? -9.176 -0.699 -2.793 1.00 92.44 138 ASP A C 1
ATOM 1068 O O . ASP A 1 138 ? -10.141 -0.078 -2.347 1.00 92.44 138 ASP A O 1
ATOM 1072 N N . PHE A 1 139 ? -8.050 -0.074 -3.161 1.00 91.94 139 PHE A N 1
ATOM 1073 C CA . PHE A 1 139 ? -7.807 1.344 -2.882 1.00 91.94 139 PHE A CA 1
ATOM 1074 C C . PHE A 1 139 ? -8.817 2.241 -3.596 1.00 91.94 139 PHE A C 1
ATOM 1076 O O . PHE A 1 139 ? -9.484 3.063 -2.969 1.00 91.94 139 PHE A O 1
ATOM 1083 N N . MET A 1 140 ? -8.987 2.038 -4.904 1.00 88.44 140 MET A N 1
ATOM 1084 C CA . MET A 1 140 ? -9.903 2.842 -5.719 1.00 88.44 140 MET A CA 1
ATOM 1085 C C . MET A 1 140 ? -11.361 2.712 -5.262 1.00 88.44 140 MET A C 1
ATOM 1087 O O . MET A 1 140 ? -12.113 3.678 -5.338 1.00 88.44 140 MET A O 1
ATOM 1091 N N . ALA A 1 141 ? -11.751 1.558 -4.710 1.00 86.88 141 ALA A N 1
ATOM 1092 C CA . ALA A 1 141 ? -13.086 1.344 -4.150 1.00 86.88 141 ALA A CA 1
ATOM 1093 C C . ALA A 1 141 ? -13.308 2.060 -2.801 1.00 86.88 141 ALA A C 1
ATOM 1095 O O . ALA A 1 141 ? -14.445 2.166 -2.343 1.00 86.88 141 ALA A O 1
ATOM 1096 N N . MET A 1 142 ? -12.241 2.526 -2.142 1.00 86.38 142 MET A N 1
ATOM 1097 C CA . MET A 1 142 ? -12.310 3.297 -0.895 1.00 86.38 142 MET A CA 1
ATOM 1098 C C . MET A 1 142 ? -12.375 4.810 -1.115 1.00 86.38 142 MET A C 1
ATOM 1100 O O . MET A 1 142 ? -12.648 5.544 -0.161 1.00 86.38 142 MET A O 1
ATOM 1104 N N . CYS A 1 143 ? -12.066 5.272 -2.324 1.00 84.44 143 CYS A N 1
ATOM 1105 C CA . CYS A 1 143 ? -12.005 6.684 -2.650 1.00 84.44 143 CYS A CA 1
ATOM 1106 C C . CYS A 1 143 ? -13.380 7.215 -3.062 1.00 84.44 143 CYS A C 1
ATOM 1108 O O . CYS A 1 143 ? -14.036 6.658 -3.942 1.00 84.44 143 CYS A O 1
ATOM 1110 N N . ASP A 1 144 ? -13.756 8.368 -2.511 1.00 74.56 144 ASP A N 1
ATOM 1111 C CA . ASP A 1 144 ? -14.787 9.221 -3.099 1.00 74.56 144 ASP A CA 1
ATOM 1112 C C . ASP A 1 144 ? -14.177 9.904 -4.337 1.00 74.56 144 ASP A C 1
ATOM 1114 O O . ASP A 1 144 ? -13.634 11.010 -4.263 1.00 74.56 144 ASP A O 1
ATOM 1118 N N . LEU A 1 145 ? -14.159 9.186 -5.464 1.00 59.59 145 LEU A N 1
ATOM 1119 C CA . LEU A 1 145 ? -13.522 9.637 -6.700 1.00 59.59 145 LEU A CA 1
ATOM 1120 C C . LEU A 1 145 ? -14.392 10.676 -7.414 1.00 59.59 145 LEU A C 1
ATOM 1122 O O . LEU A 1 145 ? -15.525 10.394 -7.804 1.00 59.59 145 LEU A O 1
ATOM 1126 N N . VAL A 1 146 ? -13.820 11.853 -7.671 1.00 56.00 146 VAL A N 1
ATOM 1127 C CA . VAL A 1 146 ? -14.341 12.803 -8.662 1.00 56.00 146 VAL A CA 1
ATOM 1128 C C . VAL A 1 146 ? -13.367 12.814 -9.841 1.00 56.00 146 VAL A C 1
ATOM 1130 O O . VAL A 1 146 ? -12.231 13.267 -9.668 1.00 56.00 146 VAL A O 1
ATOM 1133 N N . PRO A 1 147 ? -13.765 12.328 -11.033 1.00 49.91 147 PRO A N 1
ATOM 1134 C CA . PRO A 1 147 ? -12.912 12.375 -12.216 1.00 49.91 147 PRO A CA 1
ATOM 1135 C C . PRO A 1 147 ? -12.388 13.796 -12.477 1.00 49.91 147 PRO A C 1
ATOM 1137 O O . PRO A 1 147 ? -13.159 14.754 -12.468 1.00 49.91 147 PRO A O 1
ATOM 1140 N N . GLY A 1 148 ? -11.077 13.939 -12.694 1.00 48.62 148 GLY A N 1
ATOM 1141 C CA . GLY A 1 148 ? -10.448 15.218 -13.050 1.00 48.62 148 GLY A CA 1
ATOM 1142 C C . GLY A 1 148 ? -10.156 16.187 -11.893 1.00 48.62 148 GLY A C 1
ATOM 1143 O O . GLY A 1 148 ? -9.712 17.302 -12.156 1.00 48.62 148 GLY A O 1
ATOM 1144 N N . LYS A 1 149 ? -10.365 15.804 -10.622 1.00 53.75 149 LYS A N 1
ATOM 1145 C CA . LYS A 1 149 ? -9.898 16.591 -9.465 1.00 53.75 149 LYS A CA 1
ATOM 1146 C C . LYS A 1 149 ? -8.619 16.017 -8.860 1.00 53.75 149 LYS A C 1
ATOM 1148 O O . LYS A 1 149 ? -8.555 14.838 -8.519 1.00 53.75 149 LYS A O 1
ATOM 1153 N N . LEU A 1 150 ? -7.637 16.893 -8.637 1.00 51.56 150 LEU A N 1
ATOM 1154 C CA . LEU A 1 150 ? -6.495 16.605 -7.777 1.00 51.56 150 LEU A CA 1
ATOM 1155 C C . LEU A 1 150 ? -6.996 16.550 -6.325 1.00 51.56 150 LEU A C 1
ATOM 1157 O O . LEU A 1 150 ? -7.261 17.582 -5.710 1.00 51.56 150 LEU A O 1
ATOM 1161 N N . GLY A 1 151 ? -7.195 15.340 -5.809 1.00 59.41 151 GLY A N 1
ATOM 1162 C CA . GLY A 1 151 ? -7.678 15.109 -4.448 1.00 59.41 151 GLY A CA 1
ATOM 1163 C C . GLY A 1 151 ? -8.969 14.297 -4.414 1.00 59.41 151 GLY A C 1
ATOM 1164 O O . GLY A 1 151 ? -10.052 14.797 -4.706 1.00 59.41 151 GLY A O 1
ATOM 1165 N N . SER A 1 152 ? -8.831 13.039 -4.014 1.00 79.12 152 SER A N 1
ATOM 1166 C CA . SER A 1 152 ? -9.906 12.170 -3.538 1.00 79.12 152 SER A CA 1
ATOM 1167 C C . SER A 1 152 ? -9.815 12.053 -2.021 1.00 79.12 152 SER A C 1
ATOM 1169 O O . SER A 1 152 ? -8.772 12.326 -1.428 1.00 79.12 152 SER A O 1
ATOM 1171 N N . THR A 1 153 ? -10.894 11.632 -1.377 1.00 88.38 153 THR A N 1
ATOM 1172 C CA . THR A 1 153 ? -10.879 11.339 0.056 1.00 88.38 153 THR A CA 1
ATOM 1173 C C . THR A 1 153 ? -11.110 9.855 0.255 1.00 88.38 153 THR A C 1
ATOM 1175 O O . THR A 1 153 ? -12.048 9.287 -0.300 1.00 88.38 153 THR A O 1
ATOM 1178 N N . VAL A 1 154 ? -10.267 9.228 1.067 1.00 90.19 154 VAL A N 1
ATOM 1179 C CA . VAL A 1 154 ? -10.467 7.858 1.530 1.00 90.19 154 VAL A CA 1
ATOM 1180 C C . VAL A 1 154 ? -11.301 7.884 2.804 1.00 90.19 154 VAL A C 1
ATOM 1182 O O . VAL A 1 154 ? -10.878 8.451 3.816 1.00 90.19 154 VAL A O 1
ATOM 1185 N N . GLN A 1 155 ? -12.458 7.223 2.766 1.00 89.19 155 GLN A N 1
ATOM 1186 C CA . GLN A 1 155 ? -13.309 7.021 3.939 1.00 89.19 155 GLN A CA 1
ATOM 1187 C C . GLN A 1 155 ? -12.959 5.691 4.616 1.00 89.19 155 GLN A C 1
ATOM 1189 O O . GLN A 1 155 ? -13.207 4.602 4.086 1.00 89.19 155 GLN A O 1
ATOM 1194 N N . LEU A 1 156 ? -12.378 5.762 5.815 1.00 91.12 156 LEU A N 1
ATOM 1195 C CA . LEU A 1 156 ? -11.859 4.601 6.538 1.00 91.12 156 LEU A CA 1
ATOM 1196 C C . LEU A 1 156 ? -12.424 4.500 7.957 1.00 91.12 156 LEU A C 1
ATOM 1198 O O . LEU A 1 156 ? -12.051 5.262 8.853 1.00 91.12 156 LEU A O 1
ATOM 1202 N N . GLN A 1 157 ? -13.250 3.482 8.204 1.00 91.56 157 GLN A N 1
ATOM 1203 C CA . GLN A 1 157 ? -13.662 3.119 9.559 1.00 91.56 157 GLN A CA 1
ATOM 1204 C C . GLN A 1 157 ? -12.504 2.418 10.289 1.00 91.56 157 GLN A C 1
ATOM 1206 O O . GLN A 1 157 ? -12.164 1.274 9.987 1.00 91.56 157 GLN A O 1
ATOM 1211 N N . ALA A 1 158 ? -11.898 3.089 11.269 1.00 92.94 158 ALA A N 1
ATOM 1212 C CA . ALA A 1 158 ? -10.807 2.543 12.074 1.00 92.94 158 ALA A CA 1
ATOM 1213 C C . ALA A 1 158 ? -10.810 3.152 13.478 1.00 92.94 158 ALA A C 1
ATOM 1215 O O . ALA A 1 158 ? -11.114 4.331 13.652 1.00 92.94 158 ALA A O 1
ATOM 1216 N N . HIS A 1 159 ? -10.454 2.349 14.485 1.00 94.44 159 HIS A N 1
ATOM 1217 C CA . HIS A 1 159 ? -10.374 2.785 15.890 1.00 94.44 159 HIS A CA 1
ATOM 1218 C C . HIS A 1 159 ? -11.674 3.410 16.417 1.00 94.44 159 HIS A C 1
ATOM 1220 O O . HIS A 1 159 ? -11.656 4.413 17.121 1.00 94.44 159 HIS A O 1
ATOM 1226 N N . GLY A 1 160 ? -12.817 2.831 16.035 1.00 91.81 160 GLY A N 1
ATOM 1227 C CA . GLY A 1 160 ? -14.138 3.287 16.481 1.00 91.81 160 GLY A CA 1
ATOM 1228 C C . GLY A 1 160 ? -14.624 4.597 15.852 1.00 91.81 160 GLY A C 1
ATOM 1229 O O . GLY A 1 160 ? -15.672 5.089 16.253 1.00 91.81 160 GLY A O 1
ATOM 1230 N N . ARG A 1 161 ? -13.912 5.151 14.862 1.00 92.75 161 ARG A N 1
ATOM 1231 C CA . ARG A 1 161 ? -14.296 6.388 14.167 1.00 92.75 161 ARG A CA 1
ATOM 1232 C C . ARG A 1 161 ? -14.147 6.269 12.651 1.00 92.75 161 ARG A C 1
ATOM 1234 O O . ARG A 1 161 ? -13.332 5.487 12.158 1.00 92.75 161 ARG A O 1
ATOM 1241 N N . LEU A 1 162 ? -14.909 7.082 11.927 1.00 91.62 162 LEU A N 1
ATOM 1242 C CA . LEU A 1 162 ? -14.702 7.296 10.500 1.00 91.62 162 LEU A CA 1
ATOM 1243 C C . LEU A 1 162 ? -13.562 8.306 10.319 1.00 91.62 162 LEU A C 1
ATOM 1245 O O . LEU A 1 162 ? -13.600 9.397 10.885 1.00 91.62 162 LEU A O 1
ATOM 1249 N N . ASN A 1 163 ? -12.527 7.923 9.578 1.00 92.12 163 ASN A N 1
ATOM 1250 C CA . ASN A 1 163 ? -11.398 8.779 9.234 1.00 92.12 163 ASN A CA 1
ATOM 1251 C C . ASN A 1 163 ? -11.547 9.180 7.766 1.00 92.12 163 ASN A C 1
ATOM 1253 O O . ASN A 1 163 ? -11.728 8.313 6.915 1.00 92.12 163 ASN A O 1
ATOM 1257 N N . SER A 1 164 ? -11.449 10.477 7.504 1.00 91.75 164 SER A N 1
ATOM 1258 C CA . SER A 1 164 ? -11.450 11.072 6.171 1.00 91.75 164 SER A CA 1
ATOM 1259 C C . SER A 1 164 ? -10.015 11.485 5.860 1.00 91.75 164 SER A C 1
ATOM 1261 O O . SER A 1 164 ? -9.462 12.342 6.554 1.00 91.75 164 SER A O 1
ATOM 1263 N N . ILE A 1 165 ? -9.379 10.799 4.909 1.00 93.31 165 ILE A N 1
ATOM 1264 C CA . ILE A 1 165 ? -7.947 10.948 4.625 1.00 93.31 165 ILE A CA 1
ATOM 1265 C C . ILE A 1 165 ? -7.779 11.488 3.201 1.00 93.31 165 ILE A C 1
ATOM 1267 O O . ILE A 1 165 ? -8.222 10.818 2.264 1.00 93.31 165 ILE A O 1
ATOM 1271 N N . PRO A 1 166 ? -7.140 12.656 3.006 1.00 92.88 166 PRO A N 1
ATOM 1272 C CA . PRO A 1 166 ? -6.832 13.165 1.674 1.00 92.88 166 PRO A CA 1
ATOM 1273 C C . PRO A 1 166 ? -5.957 12.183 0.892 1.00 92.88 166 PRO A C 1
ATOM 1275 O O . PRO A 1 166 ? -5.000 11.631 1.438 1.00 92.88 166 PRO A O 1
ATOM 1278 N N . ALA A 1 167 ? -6.262 11.991 -0.386 1.00 91.38 167 ALA A N 1
ATOM 1279 C CA . ALA A 1 167 ? -5.552 11.096 -1.285 1.00 91.38 167 ALA A CA 1
ATOM 1280 C C . ALA A 1 167 ? -5.330 11.743 -2.663 1.00 91.38 167 ALA A C 1
ATOM 1282 O O . ALA A 1 167 ? -6.270 12.202 -3.307 1.00 91.38 167 ALA A O 1
ATOM 1283 N N . GLY A 1 168 ? -4.088 11.756 -3.137 1.00 90.12 168 GLY A N 1
ATOM 1284 C CA . GLY A 1 168 ? -3.739 11.995 -4.535 1.00 90.12 168 GLY A CA 1
ATOM 1285 C C . GLY A 1 168 ? -3.607 10.665 -5.268 1.00 90.12 168 GLY A C 1
ATOM 1286 O O . GLY A 1 168 ? -3.042 9.718 -4.722 1.00 90.12 168 GLY A O 1
ATOM 1287 N N . ILE A 1 169 ? -4.126 10.587 -6.491 1.00 88.12 169 ILE A N 1
ATOM 1288 C CA . ILE A 1 169 ? -3.972 9.417 -7.360 1.00 88.12 169 ILE A CA 1
ATOM 1289 C C . ILE A 1 169 ? -3.076 9.836 -8.514 1.00 88.12 169 ILE A C 1
ATOM 1291 O O . ILE A 1 169 ? -3.423 10.741 -9.269 1.00 88.12 169 ILE A O 1
ATOM 1295 N N . PHE A 1 170 ? -1.927 9.186 -8.624 1.00 88.31 170 PHE A N 1
ATOM 1296 C CA . PHE A 1 170 ? -0.975 9.389 -9.702 1.00 88.31 170 PHE A CA 1
ATOM 1297 C C . PHE A 1 170 ? -1.097 8.222 -10.675 1.00 88.31 170 PHE A C 1
ATOM 1299 O O . PHE A 1 170 ? -0.796 7.083 -10.312 1.00 88.31 170 PHE A O 1
ATOM 1306 N N . ASN A 1 171 ? -1.592 8.491 -11.883 1.00 87.75 171 ASN A N 1
ATOM 1307 C CA . ASN A 1 171 ? -1.654 7.479 -12.928 1.00 87.75 171 ASN A CA 1
ATOM 1308 C C . ASN A 1 171 ? -0.259 7.287 -13.521 1.00 87.75 171 ASN A C 1
ATOM 1310 O O . ASN A 1 171 ? 0.315 8.226 -14.057 1.00 87.75 171 ASN A O 1
ATOM 1314 N N . ASN A 1 172 ? 0.263 6.075 -13.412 1.00 89.12 172 ASN A N 1
ATOM 1315 C CA . ASN A 1 172 ? 1.590 5.706 -13.869 1.00 89.12 172 ASN A CA 1
ATOM 1316 C C . ASN A 1 172 ? 1.522 4.472 -14.780 1.00 89.12 172 ASN A C 1
ATOM 1318 O O . ASN A 1 172 ? 2.445 3.660 -14.772 1.00 89.12 172 ASN A O 1
ATOM 1322 N N . ASP A 1 173 ? 0.421 4.287 -15.516 1.00 86.69 173 ASP A N 1
ATOM 1323 C CA . ASP A 1 173 ? 0.301 3.244 -16.547 1.00 86.69 173 ASP A CA 1
ATOM 1324 C C . ASP A 1 173 ? 1.282 3.466 -17.700 1.00 86.69 173 ASP A C 1
ATOM 1326 O O . ASP A 1 173 ? 1.999 2.543 -18.085 1.00 86.69 173 ASP A O 1
ATOM 1330 N N . ASP A 1 174 ? 1.405 4.706 -18.167 1.00 87.06 174 ASP A N 1
ATOM 1331 C CA . ASP A 1 174 ? 2.561 5.124 -18.952 1.00 87.06 174 ASP A CA 1
ATOM 1332 C C . ASP A 1 174 ? 3.743 5.259 -17.985 1.00 87.06 174 ASP A C 1
ATOM 1334 O O . ASP A 1 174 ? 3.596 5.825 -16.905 1.00 87.06 174 ASP A O 1
ATOM 1338 N N . ASP A 1 175 ? 4.895 4.655 -18.282 1.00 83.06 175 ASP A N 1
ATOM 1339 C CA . ASP A 1 175 ? 6.007 4.601 -17.324 1.00 83.06 175 ASP A CA 1
ATOM 1340 C C . ASP A 1 175 ? 6.671 5.966 -17.135 1.00 83.06 175 ASP A C 1
ATOM 1342 O O . ASP A 1 175 ? 7.612 6.319 -17.844 1.00 83.06 175 ASP A O 1
ATOM 1346 N N . LEU A 1 176 ? 6.195 6.710 -16.137 1.00 84.69 176 LEU A N 1
ATOM 1347 C CA . LEU A 1 176 ? 6.671 8.048 -15.800 1.00 84.69 176 LEU A CA 1
ATOM 1348 C C . LEU A 1 176 ? 7.823 8.034 -14.791 1.00 84.69 176 LEU A C 1
ATOM 1350 O O . LEU A 1 176 ? 8.301 9.092 -14.407 1.00 84.69 176 LEU A O 1
ATOM 1354 N N . THR A 1 177 ? 8.276 6.872 -14.303 1.00 83.31 177 THR A N 1
ATOM 1355 C CA . THR A 1 177 ? 9.202 6.840 -13.153 1.00 83.31 177 THR A CA 1
ATOM 1356 C C . THR A 1 177 ? 10.457 6.004 -13.353 1.00 83.31 177 THR A C 1
ATOM 1358 O O . THR A 1 177 ? 11.445 6.213 -12.646 1.00 83.31 177 THR A O 1
ATOM 1361 N N . SER A 1 178 ? 10.497 5.072 -14.309 1.00 82.88 178 SER A N 1
ATOM 1362 C CA . SER A 1 178 ? 11.665 4.193 -14.458 1.00 82.88 178 SER A CA 1
ATOM 1363 C C . SER A 1 178 ? 12.953 4.905 -14.890 1.00 82.88 178 SER A C 1
ATOM 1365 O O . SER A 1 178 ? 14.033 4.371 -14.625 1.00 82.88 178 SER A O 1
ATOM 1367 N N . PHE A 1 179 ? 12.885 6.092 -15.507 1.00 83.00 179 PHE A N 1
ATOM 1368 C CA . PHE A 1 179 ? 14.083 6.849 -15.901 1.00 83.00 179 PHE A CA 1
ATOM 1369 C C . PHE A 1 179 ? 14.938 7.266 -14.692 1.00 83.00 179 PHE A C 1
ATOM 1371 O O . PHE A 1 179 ? 16.164 7.231 -14.780 1.00 83.00 179 PHE A O 1
ATOM 1378 N N . ILE A 1 180 ? 14.305 7.518 -13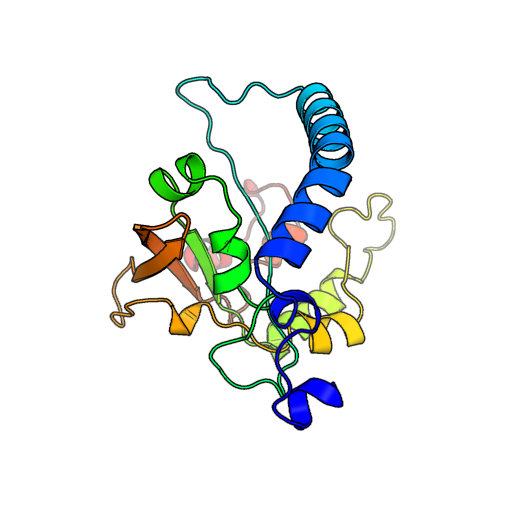.540 1.00 82.88 180 ILE A N 1
ATOM 1379 C CA . ILE A 1 180 ? 14.962 7.887 -12.275 1.00 82.88 180 ILE A CA 1
ATOM 1380 C C . ILE A 1 180 ? 15.937 6.793 -11.804 1.00 82.88 180 ILE A C 1
ATOM 1382 O O . ILE A 1 180 ? 16.943 7.076 -11.165 1.00 82.88 180 ILE A O 1
ATOM 1386 N N . ARG A 1 181 ? 15.683 5.517 -12.135 1.00 75.75 181 ARG A N 1
ATOM 1387 C CA . ARG A 1 181 ? 16.588 4.411 -11.762 1.00 75.75 181 ARG A CA 1
ATOM 1388 C C . ARG A 1 181 ? 17.847 4.345 -12.619 1.00 75.75 181 ARG A C 1
ATOM 1390 O O . ARG A 1 181 ? 18.836 3.769 -12.181 1.00 75.75 181 ARG A O 1
ATOM 1397 N N . LYS A 1 182 ? 17.803 4.870 -13.848 1.00 74.75 182 LYS A N 1
ATOM 1398 C CA . LYS A 1 182 ? 18.965 4.852 -14.750 1.00 74.75 182 LYS A CA 1
ATOM 1399 C C . LYS A 1 182 ? 20.037 5.825 -14.282 1.00 74.75 182 LYS A C 1
ATOM 1401 O O . LYS A 1 182 ? 21.212 5.577 -14.523 1.00 74.75 182 LYS A O 1
ATOM 1406 N N . ASN A 1 183 ? 19.623 6.905 -13.625 1.00 71.06 183 ASN A N 1
ATOM 1407 C CA . ASN A 1 183 ? 20.524 7.905 -13.097 1.00 71.06 183 ASN A CA 1
ATOM 1408 C C . ASN A 1 183 ? 19.947 8.545 -11.837 1.00 71.06 183 ASN A C 1
ATOM 1410 O O . ASN A 1 183 ? 18.870 9.132 -11.878 1.00 71.06 183 ASN A O 1
ATOM 1414 N N . SER A 1 184 ? 20.667 8.446 -10.724 1.00 70.12 184 SER A N 1
ATOM 1415 C CA . SER A 1 184 ? 20.270 9.090 -9.473 1.00 70.12 184 SER A CA 1
ATOM 1416 C C . SER A 1 184 ? 20.544 10.596 -9.449 1.00 70.12 184 SER A C 1
ATOM 1418 O O . SER A 1 184 ? 20.029 11.270 -8.559 1.00 70.12 184 SER A O 1
ATOM 1420 N N . ASP A 1 185 ? 21.349 11.127 -10.378 1.00 80.62 185 ASP A N 1
ATOM 1421 C CA . ASP A 1 185 ? 21.540 12.569 -10.526 1.00 80.62 185 ASP A CA 1
ATOM 1422 C C . ASP A 1 185 ? 20.357 13.176 -11.283 1.00 80.62 185 ASP A C 1
ATOM 1424 O O . ASP A 1 185 ? 20.165 12.950 -12.481 1.00 80.62 185 ASP A O 1
ATOM 1428 N N . SER A 1 186 ? 19.559 13.968 -10.568 1.00 80.69 186 SER A N 1
ATOM 1429 C CA . SER A 1 186 ? 18.386 14.630 -11.128 1.00 80.69 186 SER A CA 1
ATOM 1430 C C . SER A 1 186 ? 18.711 15.651 -12.212 1.00 80.69 186 SER A C 1
ATOM 1432 O O . SER A 1 186 ? 17.839 15.975 -13.012 1.00 80.69 186 SER A O 1
ATOM 1434 N N . ASN A 1 187 ? 19.947 16.157 -12.265 1.00 84.00 187 ASN A N 1
ATOM 1435 C CA . ASN A 1 187 ? 20.367 17.089 -13.314 1.00 84.00 187 ASN A CA 1
ATOM 1436 C C . ASN A 1 187 ? 20.562 16.397 -14.668 1.00 84.00 187 ASN A C 1
ATOM 1438 O O . ASN A 1 187 ? 20.577 17.058 -15.702 1.00 84.00 187 ASN A O 1
ATOM 1442 N N . GLU A 1 188 ? 20.707 15.072 -14.666 1.00 83.44 188 GLU A N 1
ATOM 1443 C CA . GLU A 1 188 ? 20.893 14.262 -15.869 1.00 83.44 188 GLU A CA 1
ATOM 1444 C C . GLU A 1 188 ? 19.586 13.596 -16.331 1.00 83.44 188 GLU A C 1
ATOM 1446 O O . GLU A 1 188 ? 19.575 12.790 -17.266 1.00 83.44 188 GLU A O 1
ATOM 1451 N N . TRP A 1 189 ? 18.461 13.920 -15.687 1.00 87.94 189 TRP A N 1
ATOM 1452 C CA . TRP A 1 189 ? 17.151 13.427 -16.092 1.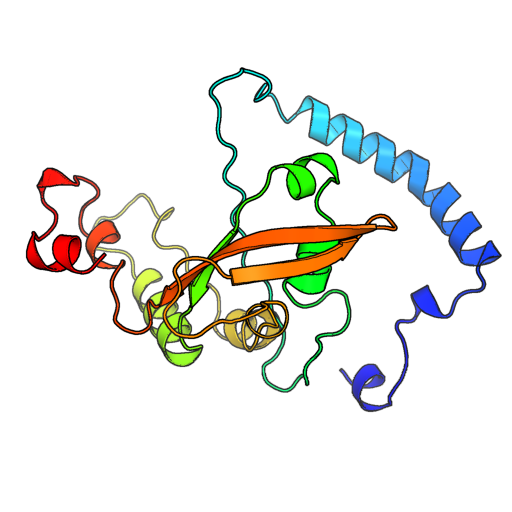00 87.94 189 TRP A CA 1
ATOM 1453 C C . TRP A 1 189 ? 16.687 14.092 -17.395 1.00 87.94 189 TRP A C 1
ATOM 1455 O O . TRP A 1 189 ? 16.815 15.310 -17.546 1.00 87.94 189 TRP A O 1
ATOM 1465 N N . PRO A 1 190 ? 16.119 13.336 -18.355 1.00 85.31 190 PRO A N 1
ATOM 1466 C CA . PRO A 1 190 ? 15.614 13.933 -19.583 1.00 85.31 190 PRO A CA 1
ATOM 1467 C C . PRO A 1 190 ? 14.462 14.898 -19.282 1.00 85.31 190 PRO A C 1
ATOM 1469 O O . PRO A 1 190 ? 13.440 14.489 -18.738 1.00 85.31 190 PRO A O 1
ATOM 1472 N N . GLN A 1 191 ? 14.593 16.161 -19.699 1.00 86.31 191 GLN A N 1
ATOM 1473 C CA . GLN A 1 191 ? 13.589 17.202 -19.432 1.00 86.31 191 GLN A CA 1
ATOM 1474 C C . GLN A 1 191 ? 12.175 16.779 -19.851 1.00 86.31 191 GLN A C 1
ATOM 1476 O O . GLN A 1 191 ? 11.231 16.938 -19.088 1.00 86.31 191 GLN A O 1
ATOM 1481 N N . LYS A 1 192 ? 12.054 16.145 -21.024 1.00 87.06 192 LYS A N 1
ATOM 1482 C CA . LYS A 1 192 ? 10.782 15.624 -21.543 1.00 87.06 192 LYS A CA 1
ATOM 1483 C C . LYS A 1 192 ? 10.085 14.644 -20.589 1.00 87.06 192 LYS A C 1
ATOM 1485 O O . LYS A 1 192 ? 8.869 14.547 -20.623 1.00 87.06 192 LYS A O 1
ATOM 1490 N N . ASP A 1 193 ? 10.847 13.883 -19.802 1.00 83.12 193 ASP A N 1
ATOM 1491 C CA . ASP A 1 193 ? 10.309 12.878 -18.888 1.00 83.12 193 ASP A CA 1
ATOM 1492 C C . ASP A 1 193 ? 9.915 13.551 -17.560 1.00 83.12 193 ASP A C 1
ATOM 1494 O O . ASP A 1 193 ? 8.903 13.188 -16.969 1.00 83.12 193 ASP A O 1
ATOM 1498 N N . CYS A 1 194 ? 10.649 14.592 -17.144 1.00 83.69 194 CYS A N 1
ATOM 1499 C CA . CYS A 1 194 ? 10.296 15.445 -16.006 1.00 83.69 194 CYS A CA 1
ATOM 1500 C C . CYS A 1 194 ? 9.034 16.285 -16.253 1.00 83.69 194 CYS A C 1
ATOM 1502 O O . CYS A 1 194 ? 8.239 16.455 -15.337 1.00 83.69 194 CYS A O 1
ATOM 1504 N N . ASP A 1 195 ? 8.839 16.795 -17.471 1.00 84.12 195 ASP A N 1
ATOM 1505 C CA . ASP A 1 195 ? 7.685 17.634 -17.831 1.00 84.12 195 ASP A CA 1
ATOM 1506 C C . ASP A 1 195 ? 6.349 16.863 -17.807 1.00 84.12 195 ASP A C 1
ATOM 1508 O O . ASP A 1 195 ? 5.281 17.473 -17.791 1.00 84.12 195 ASP A O 1
ATOM 1512 N N . ASN A 1 196 ? 6.407 15.526 -17.810 1.00 74.69 196 ASN A N 1
ATOM 1513 C CA . ASN A 1 196 ? 5.241 14.640 -17.788 1.00 74.69 196 ASN A CA 1
ATOM 1514 C C . ASN A 1 196 ? 4.850 14.160 -16.372 1.00 74.69 196 ASN A C 1
ATOM 1516 O O . ASN A 1 196 ? 3.891 13.395 -16.255 1.00 74.69 196 ASN A O 1
ATOM 1520 N N . LEU A 1 197 ? 5.589 14.557 -15.324 1.00 70.50 197 LEU A N 1
ATOM 1521 C CA . LEU A 1 197 ? 5.307 14.245 -13.910 1.00 70.50 197 LEU A CA 1
ATOM 1522 C C . LEU A 1 197 ? 4.311 15.230 -13.284 1.00 70.50 197 LEU A C 1
ATOM 1524 O O . LEU A 1 197 ? 3.433 14.752 -12.527 1.00 70.50 197 LEU A O 1
#

Nearest PDB structures (foldseek):
  8f5g-assembly1_A  TM=6.690E-01  e=2.743E-01  Thermoanaerobacter pseudethanolicus
  4yd2-assembly1_A  TM=6.611E-01  e=1.660E+00  Homo sapiens
  2p6x-assembly1_A  TM=4.958E-01  e=2.960E+00  Homo sapiens
  5kso-assembly1_A  TM=2.999E-01  e=2.147E+00  Homo sapiens

Secondary structure (DSSP, 8-state):
-HHHHTT---GGGGS-HHHHHHHHHHHHHHHHHHHHHHHHH------STT-PPP------B-TTSPSSPPTTSHHHHHHTTS-HHHHHH--EEEEE--HHHHHHHHHHHTSPPTT----TT-PPPPHHHHHHHSSB--HHHHEE--TT-S-EEEEEEETTEEEEEEEEEEE-SS--STHHHH-S-GGGS-HHHHTT-

Foldseek 3Di:
DVCVVVVHPDPLVPDPPVVNVVVCVVCVVVVVVVVVVVVVVPPDDQVDPPHDDDDDDDWAFALPDDPPDDPPGAPLNVVLPDDPVCLQPDAAEAEDADLVLVQVVLVVLLDDDPPDPDCPRSDHDDPVCSRGTVVGHCQVVQWPDDPPDQWTWGFHDHPNDTGTHIYGYHYCNPPLDPQCVVDVPPVPGDVVSVVVD

Solvent-accessible surface area (backbone atoms only — not comparable to full-atom values): 12187 Å² total; per-residue (Å²): 109,74,52,60,76,67,74,50,75,62,72,77,78,69,49,53,72,65,58,50,50,53,54,47,61,69,46,44,63,59,50,49,54,51,48,54,53,51,56,69,67,58,76,73,84,64,84,55,95,87,61,83,86,85,86,87,84,88,53,14,27,35,56,89,61,64,84,79,58,62,78,85,27,16,39,69,44,52,60,45,67,53,57,71,73,52,59,75,70,48,69,46,78,43,80,45,54,50,62,66,57,52,50,52,54,34,59,58,36,46,56,78,59,90,90,65,82,77,58,85,85,32,71,50,74,58,67,69,52,45,43,48,43,50,38,34,65,42,57,77,81,38,36,61,74,54,91,96,52,98,56,27,39,33,67,42,78,36,92,94,39,80,42,79,26,50,27,39,78,43,82,42,67,65,81,70,59,66,69,56,75,78,42,84,53,74,88,75,54,58,63,77,56,62,78,72,109

Radius of gyration: 20.46 Å; Cα contacts (8 Å, |Δi|>4): 195; chains: 1; bounding box: 48×44×50 Å